Protein AF-A0AAE0JT04-F1 (afdb_monomer_lite)

Sequence (346 aa):
ILAAAQLAGVASGFQIHGHMAALTRLDPIVNPGLVSGHAHMFVGGTGLDSTLTTAKLRQSKCSTLETQQDKSAYWVAPPYGRNANGTWSALPNTNLAIYYLRSQPNKPITIFPDNFRMVMGGASATLANQNSDWTSFQCNNYIPKGDVTGTWNFTSGFKFLPNMDCTLIKMAIEFPNCWEGTNVDSADHRSHMSYATGPDSTCPTTHPVQVPQIVLEYEFYAEGYHYQDVALSSGSKSGAGVHGDYFFGWTAAGVATMARALNDPQCMNSAGILPGYPASVRCDIMAAIADEAAMDACNADIAAPIVREEVGVQRPVAALPGCNPLYDGPGLPPTKPTTCPVPAAT

Radius of gyration: 19.5 Å; chains: 1; bounding box: 56×42×55 Å

Secondary structure (DSSP, 8-state):
-HHHHH-TT--EEEEEEB---EEEEE-TTTSTTSEEEEEEEEEEBS---SS--HHHHHT-S-BSBSBTTB--EEEE--EEEE-TTS-EEEPPEEEEEEEEEES-TTS---PPPTT-EEEEE-TT--SHHHHTTSEEEEEEEPPPTT-TT---EEEEEESSS-SS--SEEEEEEE---EE-SS-SS-TTSSTTEE--BTTTTBPPTTS-EE-PEEEEEEEEE-TT--GGGEEETTSBSSSTT-EEEEE--B-HHHHHHHHHHHH-TTTT-TTTTSTT--GGGS-HHHHTTB-HHHHHT--------S-----SSSS-BSSSTTTPPPB-SSSS-S---TT---PPP-

Structure (mmCIF, N/CA/C/O backbone):
data_AF-A0AAE0JT04-F1
#
_entry.id   AF-A0AAE0JT04-F1
#
loop_
_atom_site.group_PDB
_atom_site.id
_atom_site.type_symbol
_atom_site.label_atom_id
_atom_site.label_alt_id
_atom_site.label_comp_id
_atom_site.label_asym_id
_atom_site.label_entity_id
_atom_site.label_seq_id
_atom_site.pdbx_PDB_ins_code
_atom_site.Cartn_x
_atom_site.Cartn_y
_atom_site.Cartn_z
_atom_site.occupancy
_atom_site.B_iso_or_equiv
_atom_site.auth_seq_id
_atom_site.auth_comp_id
_atom_site.auth_asym_id
_atom_site.auth_atom_id
_atom_site.pdbx_PDB_model_num
ATOM 1 N N . ILE A 1 1 ? 11.343 12.143 7.482 1.00 44.50 1 ILE A N 1
ATOM 2 C CA . ILE A 1 1 ? 10.277 11.175 7.839 1.00 44.50 1 ILE A CA 1
ATOM 3 C C . ILE A 1 1 ? 8.976 11.799 7.370 1.00 44.50 1 ILE A C 1
ATOM 5 O O . ILE A 1 1 ? 8.629 12.839 7.919 1.00 44.50 1 ILE A O 1
ATOM 9 N N . LEU A 1 2 ? 8.356 11.275 6.304 1.00 47.47 2 LEU A N 1
ATOM 10 C CA . LEU A 1 2 ? 7.078 11.806 5.802 1.00 47.47 2 LEU A CA 1
ATOM 11 C C . LEU A 1 2 ? 6.018 11.727 6.904 1.00 47.47 2 LEU A C 1
ATOM 13 O O . LEU A 1 2 ? 5.419 12.750 7.229 1.00 47.47 2 LEU A O 1
ATOM 17 N N . ALA A 1 3 ? 5.928 10.576 7.579 1.00 43.44 3 ALA A N 1
ATOM 18 C CA . ALA A 1 3 ? 5.026 10.386 8.707 1.00 43.44 3 ALA A CA 1
ATOM 19 C C . ALA A 1 3 ? 5.213 11.420 9.840 1.00 43.44 3 ALA A C 1
ATOM 21 O O . ALA A 1 3 ? 4.235 11.924 10.375 1.00 43.44 3 ALA A O 1
ATOM 22 N N . ALA A 1 4 ? 6.435 11.852 10.183 1.00 40.66 4 ALA A N 1
ATOM 23 C CA . ALA A 1 4 ? 6.649 12.789 11.299 1.00 40.66 4 ALA A CA 1
ATOM 24 C C . ALA A 1 4 ? 5.974 14.158 11.115 1.00 40.66 4 ALA A C 1
ATOM 26 O O . ALA A 1 4 ? 5.634 14.800 12.106 1.00 40.66 4 ALA A O 1
ATOM 27 N N . ALA A 1 5 ? 5.768 14.600 9.870 1.00 40.44 5 ALA A N 1
ATOM 28 C CA . ALA A 1 5 ? 5.034 15.830 9.575 1.00 40.44 5 ALA A CA 1
ATOM 29 C C . ALA A 1 5 ? 3.505 15.614 9.524 1.00 40.44 5 ALA A C 1
ATOM 31 O O . ALA A 1 5 ? 2.757 16.552 9.783 1.00 40.44 5 ALA A O 1
ATOM 32 N N . GLN A 1 6 ? 3.050 14.390 9.231 1.00 47.38 6 GLN A N 1
ATOM 33 C CA . GLN A 1 6 ? 1.635 13.998 9.116 1.00 47.38 6 GLN A CA 1
ATOM 34 C C . GLN A 1 6 ? 1.018 13.515 10.441 1.00 47.38 6 GLN A C 1
ATOM 36 O O . GLN A 1 6 ? -0.198 13.449 10.571 1.00 47.38 6 GLN A O 1
ATOM 41 N N . LEU A 1 7 ? 1.834 13.224 11.461 1.00 51.41 7 LEU A N 1
ATOM 42 C CA . LEU A 1 7 ? 1.373 12.756 12.778 1.00 51.41 7 LEU A CA 1
ATOM 43 C C . LEU A 1 7 ? 0.852 13.885 13.692 1.00 51.41 7 LEU A C 1
ATOM 45 O O . LEU A 1 7 ? 0.455 13.632 14.832 1.00 51.41 7 LEU A O 1
ATOM 49 N N . ALA A 1 8 ? 0.801 15.126 13.196 1.00 45.25 8 ALA A N 1
ATOM 50 C CA . ALA A 1 8 ? 0.100 16.228 13.846 1.00 45.25 8 ALA A CA 1
ATOM 51 C C . ALA A 1 8 ? -1.418 15.960 13.824 1.00 45.25 8 ALA A C 1
ATOM 53 O O . ALA A 1 8 ? -2.104 16.296 12.867 1.00 45.25 8 ALA A O 1
ATOM 54 N N . GLY A 1 9 ? -1.931 15.323 14.879 1.00 57.19 9 GLY A N 1
ATOM 55 C CA . GLY A 1 9 ? -3.341 14.924 14.993 1.00 57.19 9 GLY A CA 1
ATOM 56 C C . GLY A 1 9 ? -3.557 13.436 15.270 1.00 57.19 9 GLY A C 1
ATOM 57 O O . GLY A 1 9 ? -4.698 13.017 15.444 1.00 57.19 9 GLY A O 1
ATOM 58 N N . VAL A 1 10 ? -2.490 12.634 15.354 1.00 67.25 10 VAL A N 1
ATOM 59 C CA . VAL A 1 10 ? -2.593 11.248 15.824 1.00 67.25 10 VAL A CA 1
ATOM 60 C C . VAL A 1 10 ? -2.662 11.211 17.343 1.00 67.25 10 VAL A C 1
ATOM 62 O O . VAL A 1 10 ? -1.818 11.766 18.042 1.00 67.25 10 VAL A O 1
ATOM 65 N N . ALA A 1 11 ? -3.686 10.531 17.846 1.00 75.44 11 ALA A N 1
ATOM 66 C CA . ALA A 1 11 ? -3.912 10.317 19.265 1.00 75.44 11 ALA A CA 1
ATOM 67 C C . ALA A 1 11 ? -3.120 9.127 19.816 1.00 75.44 11 ALA A C 1
ATOM 69 O O . ALA A 1 11 ? -2.639 9.164 20.946 1.00 75.44 11 ALA A O 1
ATOM 70 N N . SER A 1 12 ? -3.039 8.067 19.020 1.00 86.38 12 SER A N 1
ATOM 71 C CA . SER A 1 12 ? -2.343 6.818 19.313 1.00 86.38 12 SER A CA 1
ATOM 72 C C . SER A 1 12 ? -2.196 6.019 18.022 1.00 86.38 12 SER A C 1
ATOM 74 O O . SER A 1 12 ? -2.900 6.255 17.035 1.00 86.38 12 SER A O 1
ATOM 76 N N . GLY A 1 13 ? -1.297 5.048 18.015 1.00 88.56 13 GLY A N 1
ATOM 77 C CA . GLY A 1 13 ? -1.092 4.197 16.856 1.00 88.56 13 GLY A CA 1
ATOM 78 C C . GLY A 1 13 ? 0.072 3.247 17.029 1.00 88.56 13 GLY A C 1
ATOM 79 O O . GLY A 1 13 ? 0.732 3.208 18.064 1.00 88.56 13 GLY A O 1
ATOM 80 N N . PHE A 1 14 ? 0.340 2.471 15.996 1.00 88.69 14 PHE A N 1
ATOM 81 C CA . PHE A 1 14 ? 1.536 1.651 15.931 1.00 88.69 14 PHE A CA 1
ATOM 82 C C . PHE A 1 14 ? 2.011 1.512 14.491 1.00 88.69 14 PHE A C 1
ATOM 84 O O . PHE A 1 14 ? 1.278 1.785 13.539 1.00 88.69 14 PHE A O 1
ATOM 91 N N . GLN A 1 15 ? 3.252 1.064 14.362 1.00 87.94 15 GLN A N 1
ATOM 92 C CA . GLN A 1 15 ? 3.912 0.780 13.102 1.00 87.94 15 GLN A CA 1
ATOM 93 C C . GLN A 1 15 ? 4.295 -0.698 13.070 1.00 87.94 15 GLN A C 1
ATOM 95 O O . GLN A 1 15 ? 4.656 -1.262 14.103 1.00 87.94 15 GLN A O 1
ATOM 100 N N . ILE A 1 16 ? 4.204 -1.299 11.891 1.00 90.88 16 ILE A N 1
ATOM 101 C CA . ILE A 1 16 ? 4.631 -2.664 11.599 1.00 90.88 16 ILE A CA 1
ATOM 102 C C . ILE A 1 16 ? 5.601 -2.601 10.422 1.00 90.88 16 ILE A C 1
ATOM 104 O O . ILE A 1 16 ? 5.287 -1.993 9.397 1.00 90.88 16 ILE A O 1
ATOM 108 N N . HIS A 1 17 ? 6.755 -3.240 10.560 1.00 90.69 17 HIS A N 1
ATOM 109 C CA . HIS A 1 17 ? 7.717 -3.418 9.477 1.00 90.69 17 HIS A CA 1
ATOM 110 C C . HIS A 1 17 ? 7.535 -4.762 8.780 1.00 90.69 17 HIS A C 1
ATOM 112 O O . HIS A 1 17 ? 6.928 -5.699 9.308 1.00 90.69 17 HIS A O 1
ATOM 118 N N . GLY A 1 18 ? 8.068 -4.846 7.568 1.00 91.94 18 GLY A N 1
ATOM 119 C CA . GLY A 1 18 ? 8.022 -6.057 6.773 1.00 91.94 18 GLY A CA 1
ATOM 120 C C . GLY A 1 18 ? 8.928 -5.999 5.562 1.00 91.94 18 GLY A C 1
ATOM 121 O O . GLY A 1 18 ? 9.703 -5.062 5.376 1.00 91.94 18 GLY A O 1
ATOM 122 N N . HIS A 1 19 ? 8.761 -6.985 4.695 1.00 93.44 19 HIS A N 1
ATOM 123 C CA . HIS A 1 19 ? 9.353 -7.000 3.367 1.00 93.44 19 HIS A CA 1
ATOM 124 C C . HIS A 1 19 ? 8.328 -7.447 2.321 1.00 93.44 19 HIS A C 1
ATOM 126 O O . HIS A 1 19 ? 7.237 -7.939 2.632 1.00 93.44 19 HIS A O 1
ATOM 132 N N . MET A 1 20 ? 8.688 -7.270 1.051 1.00 94.31 20 MET A N 1
ATOM 133 C CA . MET A 1 20 ? 7.884 -7.713 -0.083 1.00 94.31 20 MET A CA 1
ATOM 134 C C . MET A 1 20 ? 7.576 -9.214 0.018 1.00 94.31 20 MET A C 1
ATOM 136 O O . MET A 1 20 ? 8.481 -10.036 0.171 1.00 94.31 20 MET A O 1
ATOM 140 N N . ALA A 1 21 ? 6.298 -9.557 -0.127 1.00 93.19 21 ALA A N 1
ATOM 141 C CA . ALA A 1 21 ? 5.838 -10.924 -0.324 1.00 93.19 21 ALA A CA 1
ATOM 142 C C . ALA A 1 21 ? 5.972 -11.325 -1.796 1.00 93.19 21 ALA A C 1
ATOM 144 O O . ALA A 1 21 ? 6.580 -12.344 -2.115 1.00 93.19 21 ALA A O 1
ATOM 145 N N . ALA A 1 22 ? 5.429 -10.515 -2.705 1.00 92.69 22 ALA A N 1
ATOM 146 C CA . ALA A 1 22 ? 5.435 -10.808 -4.133 1.00 92.69 22 ALA A CA 1
ATOM 147 C C . ALA A 1 22 ? 5.434 -9.529 -4.973 1.00 92.69 22 ALA A C 1
ATOM 149 O O . ALA A 1 22 ? 4.837 -8.533 -4.583 1.00 92.69 22 ALA A O 1
ATOM 150 N N . LEU A 1 23 ? 6.023 -9.590 -6.168 1.00 93.94 23 LEU A N 1
ATOM 151 C CA . LEU A 1 23 ? 5.786 -8.623 -7.237 1.00 93.94 23 LEU A CA 1
ATOM 152 C C . LEU A 1 23 ? 5.127 -9.361 -8.397 1.00 93.94 23 LEU A C 1
ATOM 154 O O . LEU A 1 23 ? 5.713 -10.301 -8.932 1.00 93.94 23 LEU A O 1
ATOM 158 N N . THR A 1 24 ? 3.904 -8.992 -8.764 1.00 92.75 24 THR A N 1
ATOM 159 C CA . THR A 1 24 ? 3.152 -9.727 -9.791 1.00 92.75 24 THR A CA 1
ATOM 160 C C . THR A 1 24 ? 1.982 -8.913 -10.347 1.00 92.75 24 THR A C 1
ATOM 162 O O . THR A 1 24 ? 1.570 -7.923 -9.748 1.00 92.75 24 THR A O 1
ATOM 165 N N . ARG A 1 25 ? 1.417 -9.317 -11.492 1.00 92.69 25 ARG A N 1
ATOM 166 C CA . ARG A 1 25 ? 0.192 -8.724 -12.063 1.00 92.69 25 ARG A CA 1
ATOM 167 C C . ARG A 1 25 ? -1.067 -9.319 -11.438 1.00 92.69 25 ARG A C 1
ATOM 169 O O . ARG A 1 25 ? -1.926 -9.873 -12.127 1.00 92.69 25 ARG A O 1
ATOM 176 N N . LEU A 1 26 ? -1.151 -9.196 -10.122 1.00 92.19 26 LEU A N 1
ATOM 177 C CA . LEU A 1 26 ? -2.285 -9.605 -9.310 1.00 92.19 26 LEU A CA 1
ATOM 178 C C . LEU A 1 26 ? -2.998 -8.354 -8.797 1.00 92.19 26 LEU A C 1
ATOM 180 O O . LEU A 1 26 ? -2.340 -7.467 -8.278 1.00 92.19 26 LEU A O 1
ATOM 184 N N . ASP A 1 27 ? -4.322 -8.305 -8.917 1.00 94.44 27 ASP A N 1
ATOM 185 C CA . ASP A 1 27 ? -5.145 -7.252 -8.313 1.00 94.44 27 ASP A CA 1
ATOM 186 C C . ASP A 1 27 ? -6.513 -7.838 -7.923 1.00 94.44 27 ASP A C 1
ATOM 188 O O . ASP A 1 27 ? -7.440 -7.864 -8.737 1.00 94.44 27 ASP A O 1
ATOM 192 N N . PRO A 1 28 ? -6.650 -8.374 -6.700 1.00 94.69 28 PRO A N 1
ATOM 193 C CA . PRO A 1 28 ? -7.857 -9.085 -6.287 1.00 94.69 28 PRO A CA 1
ATOM 194 C C . PRO A 1 28 ? -9.041 -8.166 -5.965 1.00 94.69 28 PRO A C 1
ATOM 196 O O . PRO A 1 28 ? -10.120 -8.683 -5.670 1.00 94.69 28 PRO A O 1
ATOM 199 N N . ILE A 1 29 ? -8.851 -6.839 -5.979 1.00 96.56 29 ILE A N 1
ATOM 200 C CA . ILE A 1 29 ? -9.922 -5.858 -5.769 1.00 96.56 29 ILE A CA 1
ATOM 201 C C . ILE A 1 29 ? -10.451 -5.377 -7.119 1.00 96.56 29 ILE A C 1
ATOM 203 O O . ILE A 1 29 ? -11.638 -5.535 -7.393 1.00 96.56 29 ILE A O 1
ATOM 207 N N . VAL A 1 30 ? -9.584 -4.842 -7.984 1.00 94.56 30 VAL A N 1
ATOM 208 C CA . VAL A 1 30 ? -9.993 -4.210 -9.250 1.00 94.56 30 VAL A CA 1
ATOM 209 C C . VAL A 1 30 ? -10.129 -5.231 -10.383 1.00 94.56 30 VAL A C 1
ATOM 211 O O . VAL A 1 30 ? -10.966 -5.074 -11.276 1.00 94.56 30 VAL A O 1
ATOM 214 N N . ASN A 1 31 ? -9.324 -6.297 -10.378 1.00 92.56 31 ASN A N 1
ATOM 215 C CA . ASN A 1 31 ? -9.343 -7.344 -11.404 1.00 92.56 31 ASN A CA 1
ATOM 216 C C . ASN A 1 31 ? -9.493 -8.755 -10.798 1.00 92.56 31 ASN A C 1
ATOM 218 O O . ASN A 1 31 ? -8.682 -9.639 -11.092 1.00 92.56 31 ASN A O 1
ATOM 222 N N . PRO A 1 32 ? -10.540 -9.014 -9.988 1.00 93.44 32 PRO A N 1
ATOM 223 C CA . PRO A 1 32 ? -10.711 -10.298 -9.321 1.00 93.44 32 PRO A CA 1
ATOM 224 C C . PRO A 1 32 ? -10.826 -11.443 -10.336 1.00 93.44 32 PRO A C 1
ATOM 226 O O . PRO A 1 32 ? -11.650 -11.412 -11.249 1.00 93.44 32 PRO A O 1
ATOM 229 N N . GLY A 1 33 ? -9.992 -12.469 -10.167 1.00 91.38 33 GLY A N 1
ATOM 230 C CA . GLY A 1 33 ? -9.924 -13.638 -11.050 1.00 91.38 33 GLY A CA 1
ATOM 231 C C . GLY A 1 33 ? -9.236 -13.388 -12.397 1.00 91.38 33 GLY A C 1
ATOM 232 O O . GLY A 1 33 ? -9.187 -14.296 -13.224 1.00 91.38 33 GLY A O 1
ATOM 233 N N . LEU A 1 34 ? -8.712 -12.182 -12.635 1.00 89.88 34 LEU A N 1
ATOM 234 C CA . LEU A 1 34 ? -8.083 -11.776 -13.888 1.00 89.88 34 LEU A CA 1
ATOM 235 C C . LEU A 1 34 ? -6.639 -11.318 -13.657 1.00 89.88 34 LEU A C 1
ATOM 237 O O . LEU A 1 34 ? -6.193 -11.078 -12.537 1.00 89.88 34 LEU A O 1
ATOM 241 N N . VAL A 1 35 ? -5.890 -11.196 -14.751 1.00 89.62 35 VAL A N 1
ATOM 242 C CA . VAL A 1 35 ? -4.535 -10.642 -14.718 1.00 89.62 35 VAL A CA 1
ATOM 243 C C . VAL A 1 35 ? -4.622 -9.119 -14.702 1.00 89.62 35 VAL A C 1
ATOM 245 O O . VAL A 1 35 ? -5.261 -8.531 -15.578 1.00 89.62 35 VAL A O 1
ATOM 248 N N . SER A 1 36 ? -3.942 -8.484 -13.747 1.00 90.81 36 SER A N 1
ATOM 249 C CA . SER A 1 36 ? -3.914 -7.026 -13.621 1.00 90.81 36 SER A CA 1
ATOM 250 C C . SER A 1 36 ? -3.282 -6.350 -14.845 1.00 90.81 36 SER A C 1
ATOM 252 O O . SER A 1 36 ? -2.429 -6.903 -15.559 1.00 90.81 36 SER A O 1
ATOM 254 N N . GLY A 1 37 ? -3.696 -5.106 -15.088 1.00 89.06 37 GLY A N 1
ATOM 255 C CA . GLY A 1 37 ? -3.153 -4.264 -16.148 1.00 89.06 37 GLY A CA 1
ATOM 256 C C . GLY A 1 37 ? -1.677 -3.892 -15.957 1.00 89.06 37 GLY A C 1
ATOM 257 O O . GLY A 1 37 ? -1.014 -3.590 -16.950 1.00 89.06 37 GLY A O 1
ATOM 258 N N . HIS A 1 38 ? -1.157 -3.923 -14.732 1.00 92.56 38 HIS A N 1
ATOM 259 C CA . HIS A 1 38 ? 0.234 -3.619 -14.386 1.00 92.56 38 HIS A CA 1
ATOM 260 C C . HIS A 1 38 ? 0.676 -4.453 -13.176 1.00 92.56 38 HIS A C 1
ATOM 262 O O . HIS A 1 38 ? -0.118 -5.212 -12.625 1.00 92.56 38 HIS A O 1
ATOM 268 N N . ALA A 1 39 ? 1.960 -4.387 -12.818 1.00 94.44 39 ALA A N 1
ATOM 269 C CA . ALA A 1 39 ? 2.490 -5.140 -11.684 1.00 94.44 39 ALA A CA 1
ATOM 270 C C . ALA A 1 39 ? 2.295 -4.391 -10.364 1.00 94.44 39 ALA A C 1
ATOM 272 O O . ALA A 1 39 ? 2.526 -3.183 -10.284 1.00 94.44 39 ALA A O 1
ATOM 273 N N . HIS A 1 40 ? 1.972 -5.147 -9.326 1.00 96.25 40 HIS A N 1
ATOM 274 C CA . HIS A 1 40 ? 1.774 -4.684 -7.965 1.00 96.25 40 HIS A CA 1
ATOM 275 C C . HIS A 1 40 ? 2.751 -5.386 -7.027 1.00 96.25 40 HIS A C 1
ATOM 277 O O . HIS A 1 40 ? 3.038 -6.576 -7.187 1.00 96.25 40 HIS A O 1
ATOM 283 N N . MET A 1 41 ? 3.275 -4.635 -6.061 1.00 96.38 41 MET A N 1
ATOM 284 C CA . MET A 1 41 ? 4.121 -5.156 -4.993 1.00 96.38 41 MET A CA 1
ATOM 285 C C . MET A 1 41 ? 3.262 -5.438 -3.771 1.00 96.38 41 MET A C 1
ATOM 287 O O . MET A 1 41 ? 2.752 -4.504 -3.166 1.00 96.38 41 MET A O 1
ATOM 291 N N . PHE A 1 42 ? 3.118 -6.712 -3.425 1.00 96.50 42 PHE A N 1
ATOM 292 C CA . PHE A 1 42 ? 2.350 -7.198 -2.287 1.00 96.50 42 PHE A CA 1
ATOM 293 C C . PHE A 1 42 ? 3.213 -7.365 -1.046 1.00 96.50 42 PHE A C 1
ATOM 295 O O . PHE A 1 42 ? 4.359 -7.813 -1.118 1.00 96.50 42 PHE A O 1
ATOM 302 N N . VAL A 1 43 ? 2.599 -7.103 0.100 1.00 96.75 43 VAL A N 1
ATOM 303 C CA . VAL A 1 43 ? 3.129 -7.315 1.446 1.00 96.75 43 VAL A CA 1
ATOM 304 C C . VAL A 1 43 ? 2.023 -7.931 2.300 1.00 96.75 43 VAL A C 1
ATOM 306 O O . VAL A 1 43 ? 0.847 -7.603 2.123 1.00 96.75 43 VAL A O 1
ATOM 309 N N . GLY A 1 44 ? 2.400 -8.787 3.250 1.00 96.75 44 GLY A N 1
ATOM 310 C CA . GLY A 1 44 ? 1.526 -9.220 4.332 1.00 96.75 44 GLY A CA 1
ATOM 311 C C . GLY A 1 44 ? 1.305 -10.719 4.317 1.00 96.75 44 GLY A C 1
ATOM 312 O O . GLY A 1 44 ? 2.254 -11.496 4.191 1.00 96.75 44 GLY A O 1
ATOM 313 N N . GLY A 1 45 ? 0.046 -11.132 4.463 1.00 96.25 45 GLY A N 1
ATOM 314 C CA . GLY A 1 45 ? -0.338 -12.538 4.403 1.00 96.25 45 GLY A CA 1
ATOM 315 C C . GLY A 1 45 ? 0.064 -13.181 3.075 1.00 96.25 45 GLY A C 1
ATOM 316 O O . GLY A 1 45 ? -0.220 -12.655 2.001 1.00 96.25 45 GLY A O 1
ATOM 317 N N . THR A 1 46 ? 0.720 -14.339 3.140 1.00 92.94 46 THR A N 1
ATOM 318 C CA . THR A 1 46 ? 1.282 -15.001 1.955 1.00 92.94 46 THR A CA 1
ATOM 319 C C . THR A 1 46 ? 0.299 -15.830 1.138 1.00 92.94 46 THR A C 1
ATOM 321 O O . THR A 1 46 ? 0.659 -16.254 0.044 1.00 92.94 46 THR A O 1
ATOM 324 N N . GLY A 1 47 ? -0.929 -16.035 1.619 1.00 90.69 47 GLY A N 1
ATOM 325 C CA . GLY A 1 47 ? -2.022 -16.714 0.915 1.00 90.69 47 GLY A CA 1
ATOM 326 C C . GLY A 1 47 ? -2.673 -15.836 -0.156 1.00 90.69 47 GLY A C 1
ATOM 327 O O . GLY A 1 47 ? -3.888 -15.630 -0.136 1.00 90.69 47 GLY A O 1
ATOM 328 N N . LEU A 1 48 ? -1.856 -15.281 -1.055 1.00 90.38 48 LEU A N 1
ATOM 329 C CA . LEU A 1 48 ? -2.295 -14.410 -2.141 1.00 90.38 48 LEU A CA 1
ATOM 330 C C . LEU A 1 48 ? -2.966 -15.226 -3.254 1.00 90.38 48 LEU A C 1
ATOM 332 O O . LEU A 1 48 ? -2.453 -16.252 -3.705 1.00 90.38 48 LEU A O 1
ATOM 336 N N . ASP A 1 49 ? -4.105 -14.735 -3.732 1.00 90.88 49 ASP A N 1
ATOM 337 C CA . ASP A 1 49 ? -4.920 -15.358 -4.775 1.00 90.88 49 ASP A CA 1
ATOM 338 C C . ASP A 1 49 ? -5.544 -14.258 -5.651 1.00 90.88 49 ASP A C 1
ATOM 340 O O . ASP A 1 49 ? -5.798 -13.154 -5.176 1.00 90.88 49 ASP A O 1
ATOM 344 N N . SER A 1 50 ? -5.824 -14.573 -6.918 1.00 91.31 50 SER A N 1
ATOM 345 C CA . SER A 1 50 ? -6.628 -13.777 -7.862 1.00 91.31 50 SER A CA 1
ATOM 346 C C . SER A 1 50 ? -7.988 -13.357 -7.303 1.00 91.31 50 SER A C 1
ATOM 348 O O . SER A 1 50 ? -8.550 -12.359 -7.742 1.00 91.31 50 SER A O 1
ATOM 350 N N . THR A 1 51 ? -8.512 -14.094 -6.322 1.00 93.12 51 THR A N 1
ATOM 351 C CA . THR A 1 51 ? -9.705 -13.725 -5.555 1.00 93.12 51 THR A CA 1
ATOM 352 C C . THR A 1 51 ? -9.428 -13.855 -4.062 1.00 93.12 51 THR A C 1
ATOM 354 O O . THR A 1 51 ? -9.117 -14.945 -3.570 1.00 93.12 51 THR A O 1
ATOM 357 N N . LEU A 1 52 ? -9.584 -12.759 -3.320 1.00 92.62 52 LEU A N 1
ATOM 358 C CA . LEU A 1 52 ? -9.327 -12.729 -1.882 1.00 92.62 52 LEU A CA 1
ATOM 359 C C . LEU A 1 52 ? -10.613 -12.704 -1.058 1.00 92.62 52 LEU A C 1
ATOM 361 O O . LEU A 1 52 ? -11.630 -12.126 -1.429 1.00 92.62 52 LEU A O 1
ATOM 365 N N . THR A 1 53 ? -10.529 -13.348 0.101 1.00 96.19 53 THR A N 1
ATOM 366 C CA . THR A 1 53 ? -11.452 -13.178 1.224 1.00 96.19 53 THR A CA 1
ATOM 367 C C . THR A 1 53 ? -10.615 -13.115 2.492 1.00 96.19 53 THR A C 1
ATOM 369 O O . THR A 1 53 ? -9.513 -13.671 2.536 1.00 96.19 53 THR A O 1
ATOM 372 N N . THR A 1 54 ? -11.144 -12.518 3.555 1.00 97.31 54 THR A N 1
ATOM 373 C CA . THR A 1 54 ? -10.453 -12.505 4.853 1.00 97.31 54 THR A CA 1
ATOM 374 C C . THR A 1 54 ? -10.191 -13.924 5.361 1.00 97.31 54 THR A C 1
ATOM 376 O O . THR A 1 54 ? -9.145 -14.186 5.948 1.00 97.31 54 THR A O 1
ATOM 379 N N . ALA A 1 55 ? -11.095 -14.871 5.086 1.00 95.88 55 ALA A N 1
ATOM 380 C CA . ALA A 1 55 ? -10.909 -16.275 5.445 1.00 95.88 55 ALA A CA 1
ATOM 381 C C . ALA A 1 55 ? -9.696 -16.903 4.737 1.00 95.88 55 ALA A C 1
ATOM 383 O O . ALA A 1 55 ? -8.896 -17.560 5.399 1.00 95.88 55 ALA A O 1
ATOM 384 N N . LYS A 1 56 ? -9.527 -16.667 3.425 1.00 93.50 56 LYS A N 1
ATOM 385 C CA . LYS A 1 56 ? -8.346 -17.123 2.668 1.00 93.50 56 LYS A CA 1
ATOM 386 C C . LYS A 1 56 ? -7.062 -16.476 3.192 1.00 93.50 56 LYS A C 1
ATOM 388 O O . LYS A 1 56 ? -6.098 -17.178 3.468 1.00 93.50 56 LYS A O 1
ATOM 393 N N . LEU A 1 57 ? -7.069 -15.159 3.407 1.00 94.88 57 LEU A N 1
ATOM 394 C CA . LEU A 1 57 ? -5.908 -14.446 3.947 1.00 94.88 57 LEU A CA 1
ATOM 395 C C . LEU A 1 57 ? -5.494 -14.986 5.320 1.00 94.88 57 LEU A C 1
ATOM 397 O O . LEU A 1 57 ? -4.318 -15.254 5.550 1.00 94.88 57 LEU A O 1
ATOM 401 N N . ARG A 1 58 ? -6.448 -15.260 6.214 1.00 95.75 58 ARG A N 1
ATOM 402 C CA . ARG A 1 58 ? -6.171 -15.864 7.529 1.00 95.75 58 ARG A CA 1
ATOM 403 C C . ARG A 1 58 ? -5.617 -17.295 7.459 1.00 95.75 58 ARG A C 1
ATOM 405 O O . ARG A 1 58 ? -5.070 -17.755 8.455 1.00 95.75 58 ARG A O 1
ATOM 412 N N . GLN A 1 59 ? -5.725 -17.982 6.319 1.00 93.81 59 GLN A N 1
ATOM 413 C CA . GLN A 1 59 ? -5.090 -19.287 6.076 1.00 93.81 59 GLN A CA 1
ATOM 414 C C . GLN A 1 59 ? -3.634 -19.169 5.596 1.00 93.81 59 GLN A C 1
ATOM 416 O O . GLN A 1 59 ? -2.975 -20.192 5.409 1.00 93.81 59 GLN A O 1
ATOM 421 N N . SER A 1 60 ? -3.111 -17.951 5.412 1.00 94.62 60 SER A N 1
ATOM 422 C CA . SER A 1 60 ? -1.703 -17.728 5.068 1.00 94.62 60 SER A CA 1
ATOM 423 C C . SER A 1 60 ? -0.779 -18.439 6.056 1.00 94.62 60 SER A C 1
ATOM 425 O O . SER A 1 60 ? -0.880 -18.229 7.269 1.00 94.62 60 SER A O 1
ATOM 427 N N . LYS A 1 61 ? 0.170 -19.223 5.532 1.00 93.81 61 LYS A N 1
ATOM 428 C CA . LYS A 1 61 ? 1.161 -19.961 6.336 1.00 93.81 61 LYS A CA 1
ATOM 429 C C . LYS A 1 61 ? 1.979 -19.035 7.236 1.00 93.81 61 LYS A C 1
ATOM 431 O O . LYS A 1 61 ? 2.276 -19.380 8.374 1.00 93.81 61 LYS A O 1
ATOM 436 N N . CYS A 1 62 ? 2.318 -17.854 6.730 1.00 95.69 62 CYS A N 1
ATOM 437 C CA . CYS A 1 62 ? 3.071 -16.826 7.437 1.00 95.69 62 CYS A CA 1
ATOM 438 C C . CYS A 1 62 ? 2.658 -15.432 6.930 1.00 95.69 62 CYS A C 1
ATOM 440 O O . CYS A 1 62 ? 1.761 -15.306 6.095 1.00 95.69 62 CYS A O 1
ATOM 442 N N . SER A 1 63 ? 3.206 -14.382 7.535 1.00 96.62 63 SER A N 1
ATOM 443 C CA . SER A 1 63 ? 3.101 -13.002 7.055 1.00 96.62 63 SER A CA 1
ATOM 444 C C . SER A 1 63 ? 4.506 -12.458 6.834 1.00 96.62 63 SER A C 1
ATOM 446 O O . SER A 1 63 ? 5.380 -12.722 7.658 1.00 96.62 63 SER A O 1
ATOM 448 N N . THR A 1 64 ? 4.726 -11.678 5.776 1.00 96.81 64 THR A N 1
ATOM 449 C CA . THR A 1 64 ? 6.003 -10.967 5.559 1.00 96.81 64 THR A CA 1
ATOM 450 C C . THR A 1 64 ? 6.129 -9.699 6.407 1.00 96.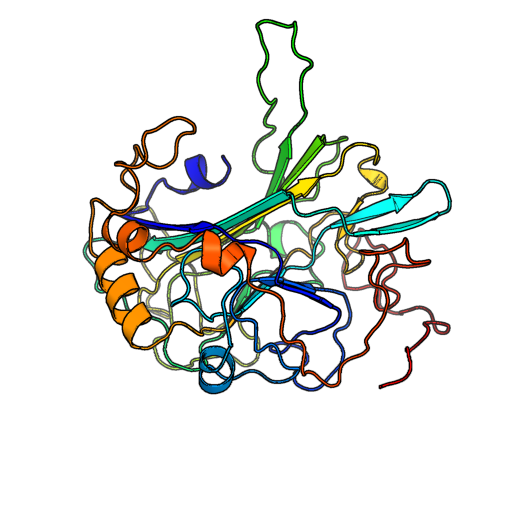81 64 THR A C 1
ATOM 452 O O . THR A 1 64 ? 6.903 -8.799 6.088 1.00 96.81 64 THR A O 1
ATOM 455 N N . LEU A 1 65 ? 5.343 -9.618 7.481 1.00 96.38 65 LEU A N 1
ATOM 456 C CA . LEU A 1 65 ? 5.343 -8.568 8.488 1.00 96.38 65 LEU A CA 1
ATOM 457 C C . LEU A 1 65 ? 5.867 -9.126 9.806 1.00 96.38 65 LEU A C 1
ATOM 459 O O . LEU A 1 65 ? 5.551 -10.262 10.161 1.00 96.38 65 LEU A O 1
ATOM 463 N N . GLU A 1 66 ? 6.552 -8.303 10.595 1.00 93.94 66 GLU A N 1
ATOM 464 C CA . GLU A 1 66 ? 6.997 -8.681 11.944 1.00 93.94 66 GLU A CA 1
ATOM 465 C C . GLU A 1 66 ? 5.814 -9.047 12.859 1.00 93.94 66 GLU A C 1
ATOM 467 O O . GLU A 1 66 ? 5.942 -9.857 13.768 1.00 93.94 66 GLU A O 1
ATOM 472 N N . THR A 1 67 ? 4.613 -8.532 12.587 1.00 95.38 67 THR A N 1
ATOM 473 C CA . THR A 1 67 ? 3.389 -8.941 13.287 1.00 95.38 67 THR A CA 1
ATOM 474 C C . THR A 1 67 ? 2.701 -10.098 12.557 1.00 95.38 67 THR A C 1
ATOM 476 O O . THR A 1 67 ? 1.832 -9.899 11.710 1.00 95.38 67 THR A O 1
ATOM 479 N N . GLN A 1 68 ? 3.010 -11.340 12.939 1.00 97.00 68 GLN A N 1
ATOM 480 C CA . GLN A 1 68 ? 2.470 -12.543 12.277 1.00 97.00 68 GLN A CA 1
ATOM 481 C C . GLN A 1 68 ? 0.942 -12.697 12.357 1.00 97.00 68 GLN A C 1
ATOM 483 O O . GLN A 1 68 ? 0.355 -13.460 11.583 1.00 97.00 68 GLN A O 1
ATOM 488 N N . GLN A 1 69 ? 0.294 -11.996 13.289 1.00 97.38 69 GLN A N 1
ATOM 489 C CA . GLN A 1 69 ? -1.162 -11.976 13.452 1.00 97.38 69 GLN A CA 1
ATOM 490 C C . GLN A 1 69 ? -1.872 -11.114 12.396 1.00 97.38 69 GLN A C 1
ATOM 492 O O . GLN A 1 69 ? -3.086 -11.272 12.219 1.00 97.38 69 GLN A O 1
ATOM 497 N N . ASP A 1 70 ? -1.139 -10.243 11.699 1.00 98.00 70 ASP A N 1
ATOM 498 C CA . ASP A 1 70 ? -1.627 -9.495 10.550 1.00 98.00 70 ASP A CA 1
ATOM 499 C C . ASP A 1 70 ? -1.406 -10.315 9.273 1.00 98.00 70 ASP A C 1
ATOM 501 O O . ASP A 1 70 ? -0.287 -10.434 8.773 1.00 98.00 70 ASP A O 1
ATOM 505 N N . LYS A 1 71 ? -2.482 -10.921 8.758 1.00 97.62 71 LYS A N 1
ATOM 506 C CA . LYS A 1 71 ? -2.484 -11.595 7.451 1.00 97.62 71 LYS A CA 1
ATOM 507 C C . LYS A 1 71 ? -3.147 -10.751 6.364 1.00 97.62 71 LYS A C 1
ATOM 509 O O . LYS A 1 71 ? -3.525 -11.294 5.331 1.00 97.62 71 LYS A O 1
ATOM 514 N N . SER A 1 72 ? -3.350 -9.456 6.598 1.00 98.31 72 SER A N 1
ATOM 515 C CA . SER A 1 72 ? -3.891 -8.548 5.584 1.00 98.31 72 SER A CA 1
ATOM 516 C C . SER A 1 72 ? -2.980 -8.514 4.360 1.00 98.31 72 SER A C 1
ATOM 518 O O . SER A 1 72 ? -1.794 -8.833 4.456 1.00 98.31 72 SER A O 1
ATOM 520 N N . ALA A 1 73 ? -3.541 -8.147 3.214 1.00 97.69 73 ALA A N 1
ATOM 521 C CA . ALA A 1 73 ? -2.772 -7.894 2.006 1.00 97.69 73 ALA A CA 1
ATOM 522 C C . ALA A 1 73 ? -2.746 -6.390 1.739 1.00 97.69 73 ALA A C 1
ATOM 524 O O . ALA A 1 73 ? -3.788 -5.730 1.766 1.00 97.69 73 ALA A O 1
ATOM 525 N N . TYR A 1 74 ? -1.551 -5.882 1.466 1.00 98.31 74 TYR A N 1
ATOM 526 C CA . TYR A 1 74 ? -1.298 -4.499 1.083 1.00 98.31 74 TYR A CA 1
ATOM 527 C C . TYR A 1 74 ? -0.530 -4.519 -0.218 1.00 98.31 74 TYR A C 1
ATOM 529 O O . TYR A 1 74 ? 0.424 -5.293 -0.340 1.00 98.31 74 TYR A O 1
ATOM 537 N N . TRP A 1 75 ? -0.913 -3.690 -1.179 1.00 97.44 75 TRP A N 1
ATOM 538 C CA . TRP A 1 75 ? -0.123 -3.569 -2.392 1.00 97.44 75 TRP A CA 1
ATOM 539 C C . TRP A 1 75 ? -0.139 -2.172 -2.979 1.00 97.44 75 TRP A C 1
ATOM 541 O O . TRP A 1 75 ? -1.035 -1.376 -2.719 1.00 97.44 75 TRP A O 1
ATOM 551 N N . VAL A 1 76 ? 0.914 -1.874 -3.735 1.00 97.25 76 VAL A N 1
ATOM 552 C CA . VAL A 1 76 ? 1.108 -0.609 -4.453 1.00 97.25 76 VAL A CA 1
ATOM 553 C C . VAL A 1 76 ? 1.661 -0.888 -5.844 1.00 97.25 76 VAL A C 1
ATOM 555 O O . VAL A 1 76 ? 2.250 -1.945 -6.079 1.00 97.25 76 VAL A O 1
ATOM 558 N N . ALA A 1 77 ? 1.524 0.066 -6.762 1.00 94.56 77 ALA A N 1
ATOM 559 C CA . ALA A 1 77 ? 2.275 0.070 -8.017 1.00 94.56 77 ALA A CA 1
ATOM 560 C C . ALA A 1 77 ? 3.698 0.609 -7.766 1.00 94.56 77 ALA A C 1
ATOM 562 O O . ALA A 1 77 ? 3.852 1.818 -7.572 1.00 94.56 77 ALA A O 1
ATOM 563 N N . PRO A 1 78 ? 4.750 -0.235 -7.746 1.00 96.69 78 PRO A N 1
ATOM 564 C CA . PRO A 1 78 ? 6.087 0.231 -7.399 1.00 96.69 78 PRO A CA 1
ATOM 565 C C . PRO A 1 78 ? 6.758 0.952 -8.580 1.00 96.69 78 PRO A C 1
ATOM 567 O O . PRO A 1 78 ? 6.366 0.755 -9.738 1.00 96.69 78 PRO A O 1
ATOM 570 N N . PRO A 1 79 ? 7.790 1.768 -8.313 1.00 97.12 79 PRO A N 1
ATOM 571 C CA . PRO A 1 79 ? 8.605 2.378 -9.349 1.00 97.12 79 PRO A CA 1
ATOM 572 C C . PRO A 1 79 ? 9.546 1.367 -10.021 1.00 97.12 79 PRO A C 1
ATOM 574 O O . PRO A 1 79 ? 10.026 0.410 -9.413 1.00 97.12 79 PRO A O 1
ATOM 577 N N . TYR A 1 80 ? 9.824 1.615 -11.294 1.00 98.25 80 TYR A N 1
ATOM 578 C CA . TYR A 1 80 ? 10.770 0.900 -12.140 1.00 98.25 80 TYR A CA 1
ATOM 579 C C . TYR A 1 80 ? 11.781 1.895 -12.699 1.00 98.25 80 TYR A C 1
ATOM 581 O O . TYR A 1 80 ? 11.420 3.028 -13.019 1.00 98.25 80 TYR A O 1
ATOM 589 N N . GLY A 1 81 ? 13.024 1.449 -12.854 1.00 98.00 81 GLY A N 1
ATOM 590 C CA . GLY A 1 81 ? 14.086 2.198 -13.515 1.00 98.00 81 GLY A CA 1
ATOM 591 C C . GLY A 1 81 ? 14.361 1.657 -14.916 1.00 98.00 81 GLY A C 1
ATOM 592 O O . GLY A 1 81 ? 14.384 0.440 -15.135 1.00 98.00 81 GLY A O 1
ATOM 593 N N . ARG A 1 82 ? 14.573 2.556 -15.878 1.00 97.56 82 ARG A N 1
ATOM 594 C CA . ARG A 1 82 ? 14.977 2.210 -17.240 1.00 97.56 82 ARG A CA 1
ATOM 595 C C . ARG A 1 82 ? 16.495 2.104 -17.332 1.00 97.56 82 ARG A C 1
ATOM 597 O O . ARG A 1 82 ? 17.223 3.051 -17.062 1.00 97.56 82 ARG A O 1
ATOM 604 N N . ASN A 1 83 ? 16.976 0.943 -17.750 1.00 96.81 83 ASN A N 1
ATOM 605 C CA . ASN A 1 83 ? 18.390 0.685 -17.985 1.00 96.81 83 ASN A CA 1
ATOM 606 C C . ASN A 1 83 ? 18.867 1.377 -19.272 1.00 96.81 83 ASN A C 1
ATOM 608 O O . ASN A 1 83 ? 18.088 1.595 -20.202 1.00 96.81 83 ASN A O 1
ATOM 612 N N . ALA A 1 84 ? 20.178 1.608 -19.394 1.00 95.25 84 ALA A N 1
ATOM 613 C CA . ALA A 1 84 ? 20.785 2.245 -20.571 1.00 95.25 84 ALA A CA 1
ATOM 614 C C . ALA A 1 84 ? 20.499 1.518 -21.904 1.00 95.25 84 ALA A C 1
ATOM 616 O O . ALA A 1 84 ? 20.454 2.139 -22.962 1.00 95.25 84 ALA A O 1
ATOM 617 N N . ASN A 1 85 ? 20.272 0.201 -21.866 1.00 94.44 85 ASN A N 1
ATOM 618 C CA . ASN A 1 85 ? 19.889 -0.598 -23.036 1.00 94.44 85 ASN A CA 1
ATOM 619 C C . ASN A 1 85 ? 18.377 -0.540 -23.359 1.00 94.44 85 ASN A C 1
ATOM 621 O O . ASN A 1 85 ? 17.907 -1.268 -24.230 1.00 94.44 85 ASN A O 1
ATOM 625 N N . GLY A 1 86 ? 17.609 0.284 -22.642 1.00 93.88 86 GLY A N 1
ATOM 626 C CA . GLY A 1 86 ? 16.175 0.494 -22.828 1.00 93.88 86 GLY A CA 1
ATOM 627 C C . GLY A 1 86 ? 15.258 -0.501 -22.110 1.00 93.88 86 GLY A C 1
ATOM 628 O O . GLY A 1 86 ? 14.045 -0.291 -22.149 1.00 93.88 86 GLY A O 1
ATOM 629 N N . THR A 1 87 ? 15.804 -1.540 -21.467 1.00 96.25 87 THR A N 1
ATOM 630 C CA . THR A 1 87 ? 15.043 -2.489 -20.628 1.00 96.25 87 THR A CA 1
ATOM 631 C C . THR A 1 87 ? 14.670 -1.869 -19.278 1.00 96.25 87 THR A C 1
ATOM 633 O O . THR A 1 87 ? 15.198 -0.824 -18.915 1.00 96.25 87 THR A O 1
ATOM 636 N N . TRP A 1 88 ? 13.785 -2.509 -18.520 1.00 97.50 88 TRP A N 1
ATOM 637 C CA . TRP A 1 88 ? 13.279 -2.024 -17.237 1.00 97.50 88 TRP A CA 1
ATOM 638 C C . TRP A 1 88 ? 13.563 -3.008 -16.110 1.00 97.50 88 TRP A C 1
ATOM 640 O O . TRP A 1 88 ? 13.426 -4.216 -16.298 1.00 97.50 88 TRP A O 1
ATOM 650 N N . SER A 1 89 ? 13.884 -2.484 -14.934 1.00 97.81 89 SER A N 1
ATOM 651 C CA . SER A 1 89 ? 14.031 -3.251 -13.695 1.00 97.81 89 SER A CA 1
ATOM 652 C C . SER A 1 89 ? 13.114 -2.657 -12.630 1.00 97.81 89 SER A C 1
ATOM 654 O O . SER A 1 89 ? 13.003 -1.432 -12.533 1.00 97.81 89 SER A O 1
ATOM 656 N N . ALA A 1 90 ? 12.462 -3.498 -11.829 1.00 97.81 90 ALA A N 1
ATOM 657 C CA . ALA A 1 90 ? 11.756 -3.026 -10.644 1.00 97.81 90 ALA A CA 1
ATOM 658 C C . ALA A 1 90 ? 12.784 -2.424 -9.677 1.00 97.81 90 ALA A C 1
ATOM 660 O O . ALA A 1 90 ? 13.844 -3.019 -9.460 1.00 97.81 90 ALA A O 1
ATOM 661 N N . LEU A 1 91 ? 12.506 -1.245 -9.114 1.00 97.56 91 LEU A N 1
ATOM 662 C CA . LEU A 1 91 ? 13.414 -0.680 -8.120 1.00 97.56 91 LEU A CA 1
ATOM 663 C C . LEU A 1 91 ? 13.346 -1.525 -6.837 1.00 97.56 91 LEU A C 1
ATOM 665 O O . LEU A 1 91 ? 12.239 -1.799 -6.361 1.00 97.56 91 LEU A O 1
ATOM 669 N N . PRO A 1 92 ? 14.486 -1.948 -6.258 1.00 95.75 92 PRO A N 1
ATOM 670 C CA . PRO A 1 92 ? 14.482 -2.747 -5.039 1.00 95.75 92 PRO A CA 1
ATOM 671 C C . PRO A 1 92 ? 13.818 -1.995 -3.885 1.00 95.75 92 PRO A C 1
ATOM 673 O O . PRO A 1 92 ? 14.185 -0.856 -3.598 1.00 95.75 92 PRO A O 1
ATOM 676 N N . ASN A 1 93 ? 12.871 -2.636 -3.199 1.00 93.94 93 ASN A N 1
ATOM 677 C CA . ASN A 1 93 ? 12.338 -2.120 -1.944 1.00 93.94 93 ASN A CA 1
ATOM 678 C C . ASN A 1 93 ? 13.331 -2.415 -0.811 1.00 93.94 93 ASN A C 1
ATOM 680 O O . ASN A 1 93 ? 13.695 -3.568 -0.594 1.00 93.94 93 ASN A O 1
ATOM 684 N N . THR A 1 94 ? 13.788 -1.375 -0.116 1.00 88.19 94 THR A N 1
ATOM 685 C CA . THR A 1 94 ? 14.804 -1.487 0.947 1.00 88.19 94 THR A CA 1
ATOM 686 C C . THR A 1 94 ? 14.233 -1.317 2.344 1.00 88.19 94 THR A C 1
ATOM 688 O O . THR A 1 94 ? 14.874 -1.711 3.312 1.00 88.19 94 THR A O 1
ATOM 691 N N . ASN A 1 95 ? 13.063 -0.693 2.460 1.00 86.75 95 ASN A N 1
ATOM 692 C CA . ASN A 1 95 ? 12.373 -0.509 3.726 1.00 86.75 95 ASN A CA 1
ATOM 693 C C . ASN A 1 95 ? 10.865 -0.393 3.495 1.00 86.75 95 ASN A C 1
ATOM 695 O O . ASN A 1 95 ? 10.416 0.102 2.453 1.00 86.75 95 ASN A O 1
ATOM 699 N N . LEU A 1 96 ? 10.100 -0.828 4.486 1.00 88.69 96 LEU A N 1
ATOM 700 C CA . LEU A 1 96 ? 8.652 -0.837 4.470 1.00 88.69 96 LEU A CA 1
ATOM 701 C C . LEU A 1 96 ? 8.107 -0.625 5.878 1.00 88.69 96 LEU A C 1
ATOM 703 O O . LEU A 1 96 ? 8.514 -1.303 6.821 1.00 88.69 96 LEU A O 1
ATOM 707 N N . ALA A 1 97 ? 7.121 0.255 5.980 1.00 89.19 97 ALA A N 1
ATOM 708 C CA . ALA A 1 97 ? 6.366 0.499 7.189 1.00 89.19 97 ALA A CA 1
ATOM 709 C C . ALA A 1 97 ? 4.866 0.602 6.901 1.00 89.19 97 ALA A C 1
ATOM 711 O O . ALA A 1 97 ? 4.437 1.267 5.959 1.00 89.19 97 ALA A O 1
ATOM 712 N N . ILE A 1 98 ? 4.069 -0.031 7.755 1.00 93.44 98 ILE A N 1
ATOM 713 C CA . ILE A 1 98 ? 2.612 0.068 7.762 1.00 93.44 98 ILE A CA 1
ATOM 714 C C . ILE A 1 98 ? 2.196 0.667 9.094 1.00 93.44 98 ILE A C 1
ATOM 716 O O . ILE A 1 98 ? 2.493 0.113 10.152 1.00 93.44 98 ILE A O 1
ATOM 720 N N . TYR A 1 99 ? 1.489 1.785 9.045 1.00 92.69 99 TYR A N 1
ATOM 721 C CA . TYR A 1 99 ? 0.959 2.444 10.224 1.00 92.69 99 TYR A CA 1
ATOM 722 C C . TYR A 1 99 ? -0.522 2.146 10.379 1.00 92.69 99 TYR A C 1
ATOM 724 O O . TYR A 1 99 ? -1.271 2.188 9.407 1.00 92.69 99 TYR A O 1
ATOM 732 N N . TYR A 1 100 ? -0.934 1.916 11.620 1.00 94.12 100 TYR A N 1
ATOM 733 C CA . TYR A 1 100 ? -2.325 1.912 12.049 1.00 94.12 100 TYR A CA 1
ATOM 734 C C . TYR A 1 100 ? -2.497 3.036 13.059 1.00 94.12 100 TYR A C 1
ATOM 736 O O . TYR A 1 100 ? -1.970 2.967 14.171 1.00 94.12 100 TYR A O 1
ATOM 744 N N . LEU A 1 101 ? -3.215 4.082 12.663 1.00 90.25 101 LEU A N 1
ATOM 745 C CA . LEU A 1 101 ? -3.313 5.322 13.424 1.00 90.25 101 LEU A CA 1
ATOM 746 C C . LEU A 1 101 ? -4.753 5.575 13.860 1.00 90.25 101 LEU A C 1
ATOM 748 O O . LEU A 1 101 ? -5.711 5.288 13.140 1.00 90.25 101 LEU A O 1
ATOM 752 N N . ARG A 1 102 ? -4.907 6.165 15.040 1.00 90.25 102 ARG A N 1
ATOM 753 C CA . ARG A 1 102 ? -6.169 6.704 15.537 1.00 90.25 102 ARG A CA 1
ATOM 754 C C . ARG A 1 102 ? -6.076 8.221 15.582 1.00 90.25 102 ARG A C 1
ATOM 756 O O . ARG A 1 102 ? -5.184 8.764 16.228 1.00 90.25 102 ARG A O 1
ATOM 763 N N . SER A 1 103 ? -7.029 8.901 14.954 1.00 83.94 103 SER A N 1
ATOM 764 C CA . SER A 1 103 ? -7.073 10.366 14.916 1.00 83.94 103 SER A CA 1
ATOM 765 C C . SER A 1 103 ? -7.832 10.972 16.104 1.00 83.94 103 SER A C 1
ATOM 767 O O . SER A 1 103 ? -7.374 11.939 16.701 1.00 83.94 103 SER A O 1
ATOM 769 N N . GLN A 1 104 ? -8.962 10.392 16.522 1.00 86.25 104 GLN A N 1
ATOM 770 C CA . GLN A 1 104 ? -9.793 10.923 17.609 1.00 86.25 104 GLN A CA 1
ATOM 771 C C . GLN A 1 104 ? -9.709 10.045 18.876 1.00 86.25 104 GLN A C 1
ATOM 773 O O . GLN A 1 104 ? -10.319 8.964 18.919 1.00 86.25 104 GLN A O 1
ATOM 778 N N . PRO A 1 105 ? -9.048 10.510 19.960 1.00 82.00 105 PRO A N 1
ATOM 779 C CA . PRO A 1 105 ? -8.913 9.743 21.207 1.00 82.00 105 PRO A CA 1
ATOM 780 C C . PRO A 1 105 ? -10.245 9.580 21.944 1.00 82.00 105 PRO A C 1
ATOM 782 O O . PRO A 1 105 ? -10.474 8.588 22.628 1.00 82.00 105 PRO A O 1
ATOM 785 N N . ASN A 1 106 ? -11.144 10.553 21.787 1.00 84.38 106 ASN A N 1
ATOM 786 C CA . ASN A 1 106 ? -12.395 10.631 22.542 1.00 84.38 106 ASN A CA 1
ATOM 787 C C . ASN A 1 106 ? -13.587 9.974 21.825 1.00 84.38 106 ASN A C 1
ATOM 789 O O . ASN A 1 106 ? -14.702 9.989 22.346 1.00 84.38 106 ASN A O 1
ATOM 793 N N . LYS A 1 107 ? -13.387 9.415 20.625 1.00 88.50 107 LYS A N 1
ATOM 794 C CA . LYS A 1 107 ? -14.412 8.646 19.904 1.00 88.50 107 LYS A CA 1
ATOM 795 C C . LYS A 1 107 ? -14.075 7.162 19.902 1.00 88.50 107 LYS A C 1
ATOM 797 O O . LYS A 1 107 ? -12.892 6.835 19.800 1.00 88.50 107 LYS A O 1
ATOM 802 N N . PRO A 1 108 ? -15.076 6.266 19.964 1.00 93.56 108 PRO A N 1
ATOM 803 C CA . PRO A 1 108 ? -14.856 4.845 19.731 1.00 93.56 108 PRO A CA 1
ATOM 804 C C . PRO A 1 108 ? -14.131 4.613 18.402 1.00 93.56 108 PRO A C 1
ATOM 806 O O . PRO A 1 108 ? -14.342 5.348 17.437 1.00 93.56 108 PRO A O 1
ATOM 809 N N . ILE A 1 109 ? -13.278 3.596 18.362 1.00 95.06 109 ILE A N 1
ATOM 810 C CA . ILE A 1 109 ? -12.641 3.123 17.136 1.00 95.06 109 ILE A CA 1
ATOM 811 C C . ILE A 1 109 ? -13.216 1.753 16.785 1.00 95.06 109 ILE A C 1
ATOM 813 O O . ILE A 1 109 ? -13.322 0.882 17.649 1.00 95.06 109 ILE A O 1
ATOM 817 N N . THR A 1 110 ? -13.609 1.580 15.528 1.00 97.12 110 THR A N 1
ATOM 818 C CA . THR A 1 110 ? -14.138 0.319 15.003 1.00 97.12 110 THR A CA 1
ATOM 819 C C . THR A 1 110 ? -13.070 -0.338 14.150 1.00 97.12 110 THR A C 1
ATOM 821 O O . THR A 1 110 ? -12.544 0.286 13.237 1.00 97.12 110 THR A O 1
ATOM 824 N N . ILE A 1 111 ? -12.734 -1.593 14.439 1.00 96.81 111 ILE A N 1
ATOM 825 C CA . ILE A 1 111 ? -11.834 -2.362 13.578 1.00 96.81 111 ILE A CA 1
ATOM 826 C C . ILE A 1 111 ? -12.592 -2.818 12.330 1.00 96.81 111 ILE A C 1
ATOM 828 O O . ILE A 1 111 ? -13.780 -3.130 12.405 1.00 96.81 111 ILE A O 1
ATOM 832 N N . PHE A 1 112 ? -11.891 -2.868 11.199 1.00 98.06 112 PHE A N 1
ATOM 833 C CA . PHE A 1 112 ? -12.427 -3.332 9.927 1.00 98.06 112 PHE A CA 1
ATOM 834 C C . PHE A 1 112 ? -13.139 -4.698 10.049 1.00 98.06 112 PHE A C 1
ATOM 836 O O . PHE A 1 112 ? -12.608 -5.611 10.690 1.00 98.06 112 PHE A O 1
ATOM 843 N N . PRO A 1 113 ? -14.334 -4.861 9.454 1.00 97.38 113 PRO A N 1
ATOM 844 C CA . PRO A 1 113 ? -15.023 -6.146 9.395 1.00 97.38 113 PRO A CA 1
ATOM 845 C C . PRO A 1 113 ? -14.367 -7.109 8.394 1.00 97.38 113 PRO A C 1
ATOM 847 O O . PRO A 1 113 ? -13.555 -6.728 7.550 1.00 97.38 113 PRO A O 1
ATOM 850 N N . ASP A 1 114 ? -14.759 -8.381 8.446 1.00 98.06 114 ASP A N 1
ATOM 851 C CA . ASP A 1 114 ? -14.317 -9.370 7.464 1.00 98.06 114 ASP A CA 1
ATOM 852 C C . ASP A 1 114 ? -14.717 -8.959 6.032 1.00 98.06 114 ASP A C 1
ATOM 854 O O . ASP A 1 114 ? -15.824 -8.491 5.767 1.00 98.06 114 ASP A O 1
ATOM 858 N N . ASN A 1 115 ? -13.799 -9.195 5.098 1.00 97.88 115 ASN A N 1
ATOM 859 C CA . ASN A 1 115 ? -13.814 -8.810 3.687 1.00 97.88 115 ASN A CA 1
ATOM 860 C C . ASN A 1 115 ? -13.770 -7.304 3.416 1.00 97.88 115 ASN A C 1
ATOM 862 O O . ASN A 1 115 ? -13.980 -6.907 2.266 1.00 97.88 115 ASN A O 1
ATOM 866 N N . PHE A 1 116 ? -13.472 -6.493 4.435 1.00 98.75 116 PHE A N 1
ATOM 867 C CA . PHE A 1 116 ? -13.226 -5.073 4.246 1.00 98.75 116 PHE A CA 1
ATOM 868 C C . PHE A 1 116 ? -12.038 -4.839 3.317 1.00 98.75 116 PHE A C 1
ATOM 870 O O . PHE A 1 116 ? -10.978 -5.454 3.483 1.00 98.75 116 PHE A O 1
ATOM 877 N N . ARG A 1 117 ? -12.220 -3.951 2.344 1.00 98.38 117 ARG A N 1
ATOM 878 C CA . ARG A 1 117 ? -11.193 -3.608 1.365 1.00 98.38 117 ARG A CA 1
ATOM 879 C C . ARG A 1 117 ? -11.417 -2.220 0.799 1.00 98.38 117 ARG A C 1
ATOM 881 O O . ARG A 1 117 ? -12.550 -1.775 0.671 1.00 98.38 117 ARG A O 1
ATOM 888 N N . MET A 1 118 ? -10.330 -1.554 0.448 1.00 97.19 118 MET A N 1
ATOM 889 C CA . MET A 1 118 ? -10.374 -0.204 -0.099 1.00 97.19 118 MET A CA 1
ATOM 890 C C . MET A 1 118 ? -9.174 0.049 -1.000 1.00 97.19 118 MET A C 1
ATOM 892 O O . MET A 1 118 ? -8.103 -0.526 -0.799 1.00 97.19 118 MET A O 1
ATOM 896 N N . VAL A 1 119 ? -9.361 0.943 -1.967 1.00 95.81 119 VAL A N 1
ATOM 897 C CA . VAL A 1 119 ? -8.298 1.426 -2.851 1.00 95.81 119 VAL A CA 1
ATOM 898 C C . VAL A 1 119 ? -8.144 2.922 -2.650 1.00 95.81 119 VAL A C 1
ATOM 900 O O . VAL A 1 119 ? -9.121 3.659 -2.739 1.00 95.81 119 VAL A O 1
ATOM 903 N N . MET A 1 120 ? -6.921 3.387 -2.423 1.00 91.44 120 MET A N 1
ATOM 904 C CA . MET A 1 120 ? -6.590 4.805 -2.392 1.00 91.44 120 MET A CA 1
ATOM 905 C C . MET A 1 120 ? -5.812 5.200 -3.643 1.00 91.44 120 MET A C 1
ATOM 907 O O . MET A 1 120 ? -4.922 4.484 -4.082 1.00 91.44 120 MET A O 1
ATOM 911 N N . GLY A 1 121 ? -6.122 6.368 -4.200 1.00 88.19 121 GLY A N 1
ATOM 912 C CA . GLY A 1 121 ? -5.539 6.863 -5.438 1.00 88.19 121 GLY A CA 1
ATOM 913 C C . GLY A 1 121 ? -6.119 6.165 -6.667 1.00 88.19 121 GLY A C 1
ATOM 914 O O . GLY A 1 121 ? -7.199 5.565 -6.619 1.00 88.19 121 GLY A O 1
ATOM 915 N N . GLY A 1 122 ? -5.406 6.214 -7.789 1.00 85.38 122 GLY A N 1
ATOM 916 C CA . GLY A 1 122 ? -5.809 5.474 -8.982 1.00 85.38 122 GLY A CA 1
ATOM 917 C C . GLY A 1 122 ? -4.784 5.525 -10.103 1.00 85.38 122 GLY A C 1
ATOM 918 O O . GLY A 1 122 ? -4.248 6.586 -10.407 1.00 85.38 122 GLY A O 1
ATOM 919 N N . ALA A 1 123 ? -4.570 4.389 -10.771 1.00 84.12 123 ALA A N 1
ATOM 920 C CA . ALA A 1 123 ? -3.618 4.277 -11.876 1.00 84.12 123 ALA A CA 1
ATOM 921 C C . ALA A 1 123 ? -3.921 5.244 -13.034 1.00 84.12 123 ALA A C 1
ATOM 923 O O . ALA A 1 123 ? -3.007 5.726 -13.691 1.00 84.12 123 ALA A O 1
ATOM 924 N N . SER A 1 124 ? -5.191 5.577 -13.274 1.00 78.25 124 SER A N 1
ATOM 925 C CA . SER A 1 124 ? -5.595 6.528 -14.316 1.00 78.25 124 SER A CA 1
ATOM 926 C C . SER A 1 124 ? -5.397 7.996 -13.951 1.00 78.25 124 SER A C 1
ATOM 928 O O . SER A 1 124 ? -5.747 8.857 -14.758 1.00 78.25 124 SER A O 1
ATOM 930 N N . ALA A 1 125 ? -4.908 8.291 -12.746 1.00 77.75 125 ALA A N 1
ATOM 931 C CA . ALA A 1 125 ? -4.685 9.655 -12.315 1.00 77.75 125 ALA A CA 1
ATOM 932 C C . ALA A 1 125 ? -3.443 10.257 -12.975 1.00 77.75 125 ALA A C 1
ATOM 934 O O . ALA A 1 125 ? -2.417 9.607 -13.174 1.00 77.75 125 ALA A O 1
ATOM 935 N N . THR A 1 126 ? -3.562 11.528 -13.328 1.00 70.69 126 THR A N 1
ATOM 936 C CA . THR A 1 126 ? -2.604 12.250 -14.179 1.00 70.69 126 THR A CA 1
ATOM 937 C C . THR A 1 126 ? -2.397 13.688 -13.739 1.00 70.69 126 THR A C 1
ATOM 939 O O . THR A 1 126 ? -1.495 14.362 -14.224 1.00 70.69 126 THR A O 1
ATOM 942 N N . LEU A 1 127 ? -3.251 14.177 -12.840 1.00 66.69 127 LEU A N 1
ATOM 943 C CA . LEU A 1 127 ? -3.185 15.516 -12.274 1.00 66.69 127 LEU A CA 1
ATOM 944 C C . LEU A 1 127 ? -2.968 15.411 -10.769 1.00 66.69 127 LEU A C 1
ATOM 946 O O . LEU A 1 127 ? -3.506 14.505 -10.135 1.00 66.69 127 LEU A O 1
ATOM 950 N N . ALA A 1 128 ? -2.238 16.377 -10.200 1.00 59.41 128 ALA A N 1
ATOM 951 C CA . ALA A 1 128 ? -2.000 16.451 -8.757 1.00 59.41 128 ALA A CA 1
ATOM 952 C C . ALA A 1 128 ? -3.313 16.283 -7.982 1.00 59.41 128 ALA A C 1
ATOM 954 O O . ALA A 1 128 ? -3.446 15.371 -7.180 1.00 59.41 128 ALA A O 1
ATOM 955 N N . ASN A 1 129 ? -4.324 17.093 -8.288 1.00 63.28 129 ASN A N 1
ATOM 956 C CA . ASN A 1 129 ? -5.571 17.152 -7.525 1.00 63.28 129 ASN A CA 1
ATOM 957 C C . ASN A 1 129 ? -6.398 15.853 -7.494 1.00 63.28 129 ASN A C 1
ATOM 959 O O . ASN A 1 129 ? -7.374 15.799 -6.755 1.00 63.28 129 ASN A O 1
ATOM 963 N N . GLN A 1 130 ? -6.053 14.835 -8.285 1.00 66.56 130 GLN A N 1
ATOM 964 C CA . GLN A 1 130 ? -6.753 13.551 -8.268 1.00 66.56 130 GLN A CA 1
ATOM 965 C C . GLN A 1 130 ? -6.292 12.663 -7.102 1.00 66.56 130 GLN A C 1
ATOM 967 O O . GLN A 1 130 ? -7.126 11.971 -6.531 1.00 66.56 130 GLN A O 1
ATOM 972 N N . ASN A 1 131 ? -5.011 12.738 -6.708 1.00 68.88 131 ASN A N 1
ATOM 973 C CA . ASN A 1 131 ? -4.425 11.892 -5.654 1.00 68.88 131 ASN A CA 1
ATOM 974 C C . ASN A 1 131 ? -3.612 12.673 -4.593 1.00 68.88 131 ASN A C 1
ATOM 976 O O . ASN A 1 131 ? -3.136 12.079 -3.626 1.00 68.88 131 ASN A O 1
ATOM 980 N N . SER A 1 132 ? -3.410 13.988 -4.756 1.00 56.91 132 SER A N 1
ATOM 981 C CA . SER A 1 132 ? -2.256 14.692 -4.169 1.00 56.91 132 SER A CA 1
ATOM 982 C C . SER A 1 132 ? -2.253 14.941 -2.672 1.00 56.91 132 SER A C 1
ATOM 984 O O . SER A 1 132 ? -1.216 15.345 -2.152 1.00 56.91 132 SER A O 1
ATOM 986 N N . ASP A 1 133 ? -3.393 14.844 -2.004 1.00 69.62 133 ASP A N 1
ATOM 987 C CA . ASP A 1 133 ? -3.464 15.261 -0.598 1.00 69.62 133 ASP A CA 1
ATOM 988 C C . ASP A 1 133 ? -3.145 14.109 0.359 1.00 69.62 133 ASP A C 1
ATOM 990 O O . ASP A 1 133 ? -2.846 14.347 1.520 1.00 69.62 133 ASP A O 1
ATOM 994 N N . TRP A 1 134 ? -3.121 12.880 -0.160 1.00 80.75 134 TRP A N 1
ATOM 995 C CA . TRP A 1 134 ? -2.987 11.646 0.620 1.00 80.75 134 TRP A CA 1
ATOM 996 C C . TRP A 1 134 ? -1.937 10.698 0.036 1.00 80.75 134 TRP A C 1
ATOM 998 O O . TRP A 1 134 ? -1.827 9.540 0.429 1.00 80.75 134 TRP A O 1
ATOM 1008 N N . THR A 1 135 ? -1.188 11.172 -0.959 1.00 84.75 135 THR A N 1
ATOM 1009 C CA . THR A 1 135 ? -0.078 10.446 -1.573 1.00 84.75 135 THR A CA 1
ATOM 1010 C C . THR A 1 135 ? 1.105 11.385 -1.709 1.00 84.75 135 THR A C 1
ATOM 1012 O O . THR A 1 135 ? 0.947 12.576 -1.992 1.00 84.75 135 THR A O 1
ATOM 1015 N N . SER A 1 136 ? 2.304 10.877 -1.451 1.00 84.88 136 SER A N 1
ATOM 1016 C CA . SER A 1 136 ? 3.501 11.710 -1.470 1.00 84.88 136 SER A CA 1
ATOM 1017 C C . SER A 1 136 ? 4.768 10.908 -1.713 1.00 84.88 136 SER A C 1
ATOM 1019 O O . SER A 1 136 ? 4.852 9.715 -1.428 1.00 84.88 136 SER A O 1
ATOM 1021 N N . PHE A 1 137 ? 5.772 11.601 -2.237 1.00 87.38 137 PHE A N 1
ATOM 1022 C CA . PHE A 1 137 ? 7.104 11.086 -2.475 1.00 87.38 137 PHE A CA 1
ATOM 1023 C C . PHE A 1 137 ? 8.153 11.959 -1.783 1.00 87.38 137 PHE A C 1
ATOM 1025 O O . PHE A 1 137 ? 7.993 13.175 -1.648 1.00 87.38 137 PHE A O 1
ATOM 1032 N N . GLN A 1 138 ? 9.264 11.354 -1.370 1.00 86.88 138 GLN A N 1
ATOM 1033 C CA . GLN A 1 138 ? 10.478 12.080 -0.993 1.00 86.88 138 GLN A CA 1
ATOM 1034 C C . GLN A 1 138 ? 11.676 11.528 -1.749 1.00 86.88 138 GLN A C 1
ATOM 1036 O O . GLN A 1 138 ? 11.800 10.321 -1.952 1.00 86.88 138 GLN A O 1
ATOM 1041 N N . CYS A 1 139 ? 12.566 12.438 -2.129 1.00 86.38 139 CYS A N 1
ATOM 1042 C CA . CYS A 1 139 ? 13.880 12.105 -2.647 1.00 86.38 139 CYS A CA 1
ATOM 1043 C C . CYS A 1 139 ? 14.890 12.169 -1.509 1.00 86.38 139 CYS A C 1
ATOM 1045 O O . CYS A 1 139 ? 15.012 13.199 -0.841 1.00 86.38 139 CYS A O 1
ATOM 1047 N N . ASN A 1 140 ? 15.617 11.079 -1.319 1.00 84.12 140 ASN A N 1
ATOM 1048 C CA . ASN A 1 140 ? 16.681 10.961 -0.341 1.00 84.12 140 ASN A CA 1
ATOM 1049 C C . ASN A 1 140 ? 18.001 10.742 -1.077 1.00 84.12 140 ASN A C 1
ATOM 1051 O O . ASN A 1 140 ? 18.168 9.722 -1.741 1.00 84.12 140 ASN A O 1
ATOM 1055 N N . ASN A 1 141 ? 18.947 11.665 -0.914 1.00 75.94 141 ASN A N 1
ATOM 1056 C CA . ASN A 1 141 ? 20.297 11.547 -1.462 1.00 75.94 141 ASN A CA 1
ATOM 1057 C C . ASN A 1 141 ? 21.315 11.265 -0.357 1.00 75.94 141 ASN A C 1
ATOM 1059 O O . ASN A 1 141 ? 21.334 11.961 0.661 1.00 75.94 141 ASN A O 1
ATOM 1063 N N . TYR A 1 142 ? 22.148 10.242 -0.557 1.00 63.09 142 TYR A N 1
ATOM 1064 C CA . TYR A 1 142 ? 23.288 9.953 0.309 1.00 63.09 142 TYR A CA 1
ATOM 1065 C C . TYR A 1 142 ? 24.388 11.004 0.093 1.00 63.09 142 TYR A C 1
ATOM 1067 O O . TYR A 1 142 ? 24.849 11.203 -1.029 1.00 63.09 142 TYR A O 1
ATOM 1075 N N . ILE A 1 143 ? 24.827 11.669 1.169 1.00 55.03 143 ILE A N 1
ATOM 1076 C CA . ILE A 1 143 ? 26.016 12.537 1.161 1.00 55.03 143 ILE A CA 1
ATOM 1077 C C . ILE A 1 143 ? 27.217 11.706 1.660 1.00 55.03 143 ILE A C 1
ATOM 1079 O O . ILE A 1 143 ? 27.121 11.121 2.743 1.00 55.03 143 ILE A O 1
ATOM 1083 N N . PRO A 1 144 ? 28.342 11.625 0.919 1.00 45.47 144 PRO A N 1
ATOM 1084 C CA . PRO A 1 144 ? 29.499 10.813 1.297 1.00 45.47 144 PRO A CA 1
ATOM 1085 C C . PRO A 1 144 ? 30.053 11.109 2.698 1.00 45.47 144 PRO A C 1
ATOM 1087 O O . PRO A 1 144 ? 30.172 12.257 3.128 1.00 45.47 144 PRO A O 1
ATOM 1090 N N . LYS A 1 145 ? 30.472 10.045 3.393 1.00 36.75 145 LYS A N 1
ATOM 1091 C CA . LYS A 1 145 ? 31.089 10.101 4.726 1.00 36.75 145 LYS A CA 1
ATOM 1092 C C . LYS A 1 145 ? 32.426 10.862 4.678 1.00 36.75 145 LYS A C 1
ATOM 1094 O O . LYS A 1 145 ? 33.409 10.352 4.149 1.00 36.75 145 LYS A O 1
ATOM 1099 N N . GLY A 1 146 ? 32.465 12.065 5.249 1.00 43.94 146 GLY A N 1
ATOM 1100 C CA . GLY A 1 146 ? 33.645 12.946 5.264 1.00 43.94 146 GLY A CA 1
ATOM 1101 C C . GLY A 1 146 ? 33.285 14.431 5.259 1.00 43.94 146 GLY A C 1
ATOM 1102 O O . GLY A 1 146 ? 34.064 15.256 5.730 1.00 43.94 146 GLY A O 1
ATOM 1103 N N . ASP A 1 147 ? 32.071 14.752 4.820 1.00 46.38 147 ASP A N 1
ATOM 1104 C CA . ASP A 1 147 ? 31.440 16.034 5.086 1.00 46.38 147 ASP A CA 1
ATOM 1105 C C . ASP A 1 147 ? 30.733 15.951 6.451 1.00 46.38 147 ASP A C 1
ATOM 1107 O O . ASP A 1 147 ? 29.800 15.167 6.644 1.00 46.38 147 ASP A O 1
ATOM 1111 N N . VAL A 1 148 ? 31.201 16.720 7.440 1.00 41.62 148 VAL A N 1
ATOM 1112 C CA . VAL A 1 148 ? 30.592 16.814 8.787 1.00 41.62 148 VAL A CA 1
ATOM 1113 C C . VAL A 1 148 ? 29.168 17.382 8.759 1.00 41.62 148 VAL A C 1
ATOM 1115 O O . VAL A 1 148 ? 28.510 17.446 9.795 1.00 41.62 148 VAL A O 1
ATOM 1118 N N . THR A 1 149 ? 28.666 17.742 7.577 1.00 45.81 149 THR A N 1
ATOM 1119 C CA . THR A 1 149 ? 27.263 18.067 7.344 1.00 45.81 149 THR A CA 1
ATOM 1120 C C . THR A 1 149 ? 26.405 16.881 6.925 1.00 45.81 149 THR A C 1
ATOM 1122 O O . THR A 1 149 ? 25.258 17.157 6.622 1.00 45.81 149 THR A O 1
ATOM 1125 N N . GLY A 1 150 ? 26.902 15.626 6.917 1.00 40.47 150 GLY A N 1
ATOM 1126 C CA . GLY A 1 150 ? 26.239 14.368 6.504 1.00 40.47 150 GLY A CA 1
ATOM 1127 C C . GLY A 1 150 ? 24.752 14.232 6.858 1.00 40.47 150 GLY A C 1
ATOM 1128 O O . GLY A 1 150 ? 24.346 13.446 7.711 1.00 40.47 150 GLY A O 1
ATOM 1129 N N . THR A 1 151 ? 23.939 15.016 6.169 1.00 44.03 151 THR A N 1
ATOM 1130 C CA . THR A 1 151 ? 22.515 15.195 6.350 1.00 44.03 151 THR A CA 1
ATOM 1131 C C . THR A 1 151 ? 21.914 14.652 5.081 1.00 44.03 151 THR A C 1
ATOM 1133 O O . THR A 1 151 ? 22.249 15.068 3.978 1.00 44.03 151 THR A O 1
ATOM 1136 N N . TRP A 1 152 ? 21.031 13.677 5.225 1.00 49.22 152 TRP A N 1
ATOM 1137 C CA . TRP A 1 152 ? 20.080 13.386 4.170 1.00 49.22 152 TRP A CA 1
ATOM 1138 C C . TRP A 1 152 ? 19.419 14.711 3.780 1.00 49.22 152 TRP A C 1
ATOM 1140 O O . TRP A 1 152 ? 18.742 15.325 4.609 1.00 49.22 152 TRP A O 1
ATOM 1150 N N . ASN A 1 153 ? 19.650 15.187 2.555 1.00 48.31 153 ASN A N 1
ATOM 1151 C CA . ASN A 1 153 ? 18.905 16.330 2.053 1.00 48.31 153 ASN A CA 1
ATOM 1152 C C . ASN A 1 153 ? 17.506 15.826 1.699 1.00 48.31 153 ASN A C 1
ATOM 1154 O O . ASN A 1 153 ? 17.270 15.313 0.606 1.00 48.31 153 ASN A O 1
ATOM 1158 N N . PHE A 1 154 ? 16.606 15.884 2.678 1.00 53.38 154 PHE A N 1
ATOM 1159 C CA . PHE A 1 154 ? 15.201 15.585 2.471 1.00 53.38 154 PHE A CA 1
ATOM 1160 C C . PHE A 1 154 ? 14.576 16.772 1.752 1.00 53.38 154 PHE A C 1
ATOM 1162 O O . PHE A 1 154 ? 14.369 17.827 2.350 1.00 53.38 154 PHE A O 1
ATOM 1169 N N . THR A 1 155 ? 14.212 16.589 0.489 1.00 52.97 155 THR A N 1
ATOM 1170 C CA . THR A 1 155 ? 13.247 17.506 -0.120 1.00 52.97 155 THR A CA 1
ATOM 1171 C C . THR A 1 155 ? 11.861 16.982 0.240 1.00 52.97 155 THR A C 1
ATOM 1173 O O . THR A 1 155 ? 11.521 15.844 -0.090 1.00 52.97 155 THR A O 1
ATOM 1176 N N . SER A 1 156 ? 11.094 17.744 1.020 1.00 51.22 156 SER A N 1
ATOM 1177 C CA . SER A 1 156 ? 9.810 17.282 1.547 1.00 51.22 156 SER A CA 1
ATOM 1178 C C . SER A 1 156 ? 8.713 17.250 0.475 1.00 51.22 156 SER A C 1
ATOM 1180 O O . SER A 1 156 ? 8.518 18.212 -0.260 1.00 51.22 156 SER A O 1
ATOM 1182 N N . GLY A 1 157 ? 7.944 16.154 0.468 1.00 57.03 157 GLY A N 1
ATOM 1183 C CA . GLY A 1 157 ? 6.540 16.122 0.042 1.00 57.03 157 GLY A CA 1
ATOM 1184 C C . GLY A 1 157 ? 6.269 16.400 -1.435 1.00 57.03 157 GLY A C 1
ATOM 1185 O O . GLY A 1 157 ? 5.390 17.203 -1.748 1.00 57.03 157 GLY A O 1
ATOM 1186 N N . PHE A 1 158 ? 6.970 15.731 -2.353 1.00 59.47 158 PHE A N 1
ATOM 1187 C CA . PHE A 1 158 ? 6.567 15.775 -3.755 1.00 59.47 158 PHE A CA 1
ATOM 1188 C C . PHE A 1 158 ? 5.213 15.073 -3.918 1.00 59.47 158 PHE A C 1
ATOM 1190 O O . PHE A 1 158 ? 5.051 13.915 -3.552 1.00 59.47 158 PHE A O 1
ATOM 1197 N N . LYS A 1 159 ? 4.241 15.750 -4.531 1.00 74.81 159 LYS A N 1
ATOM 1198 C CA . LYS A 1 159 ? 2.957 15.151 -4.961 1.00 74.81 159 LYS A CA 1
ATOM 1199 C C . LYS A 1 159 ? 3.117 14.189 -6.157 1.00 74.81 159 LYS A C 1
ATOM 1201 O O . LYS A 1 159 ? 2.140 13.670 -6.680 1.00 74.81 159 LYS A O 1
ATOM 1206 N N . PHE A 1 160 ? 4.351 14.015 -6.617 1.00 81.69 160 PHE A N 1
ATOM 1207 C CA . PHE A 1 160 ? 4.769 13.389 -7.863 1.00 81.69 160 PHE A CA 1
ATOM 1208 C C . PHE A 1 160 ? 6.090 12.657 -7.629 1.00 81.69 160 PHE A C 1
ATOM 1210 O O . PHE A 1 160 ? 6.776 12.938 -6.645 1.00 81.69 160 PHE A O 1
ATOM 1217 N N . LEU A 1 161 ? 6.475 11.759 -8.536 1.00 88.12 161 LEU A N 1
ATOM 1218 C CA . LEU A 1 161 ? 7.827 11.206 -8.523 1.00 88.12 161 LEU A CA 1
ATOM 1219 C C . LEU A 1 161 ? 8.858 12.355 -8.551 1.00 88.12 161 LEU A C 1
ATOM 1221 O O . LEU A 1 161 ? 8.603 13.383 -9.191 1.00 88.12 161 LEU A O 1
ATOM 1225 N N . PRO A 1 162 ? 9.999 12.221 -7.847 1.00 87.69 162 PRO A N 1
ATOM 1226 C CA . PRO A 1 162 ? 11.002 13.277 -7.797 1.00 87.69 162 PRO A CA 1
ATOM 1227 C C . PRO A 1 162 ? 11.466 13.724 -9.185 1.00 87.69 162 PRO A C 1
ATOM 1229 O O . PRO A 1 162 ? 11.651 12.913 -10.086 1.00 87.69 162 PRO A O 1
ATOM 1232 N N . ASN A 1 163 ? 11.699 15.026 -9.343 1.00 86.06 163 ASN A N 1
ATOM 1233 C CA . ASN A 1 163 ? 12.233 15.627 -10.569 1.00 86.06 163 ASN A CA 1
ATOM 1234 C C . ASN A 1 163 ? 13.763 15.807 -10.524 1.00 86.06 163 ASN A C 1
ATOM 1236 O O . ASN A 1 163 ? 14.314 16.701 -11.169 1.00 86.06 163 ASN A O 1
ATOM 1240 N N . MET A 1 164 ? 14.428 14.996 -9.706 1.00 86.38 164 MET A N 1
ATOM 1241 C CA . MET A 1 164 ? 15.867 14.986 -9.484 1.00 86.38 164 MET A CA 1
ATOM 1242 C C . MET A 1 164 ? 16.311 13.567 -9.141 1.00 86.38 164 MET A C 1
ATOM 1244 O O . MET A 1 164 ? 15.516 12.784 -8.621 1.00 86.38 164 MET A O 1
ATOM 1248 N N . ASP A 1 165 ? 17.572 13.252 -9.421 1.00 90.19 165 ASP A N 1
ATOM 1249 C CA . ASP A 1 165 ? 18.129 11.928 -9.149 1.00 90.19 165 ASP A CA 1
ATOM 1250 C C . ASP A 1 165 ? 18.173 11.678 -7.632 1.00 90.19 165 ASP A C 1
ATOM 1252 O O . ASP A 1 165 ? 18.516 12.573 -6.847 1.00 90.19 165 ASP A O 1
ATOM 1256 N N . CYS A 1 166 ? 17.789 10.461 -7.240 1.00 88.44 166 CYS A N 1
ATOM 1257 C CA . CYS A 1 166 ? 17.628 10.044 -5.851 1.00 88.44 166 CYS A CA 1
ATOM 1258 C C . CYS A 1 166 ? 18.454 8.791 -5.559 1.00 88.44 166 CYS A C 1
ATOM 1260 O O . CYS A 1 166 ? 18.433 7.846 -6.343 1.00 88.44 166 CYS A O 1
ATOM 1262 N N . THR A 1 167 ? 19.090 8.713 -4.389 1.00 89.62 167 THR A N 1
ATOM 1263 C CA . THR A 1 167 ? 19.578 7.425 -3.862 1.00 89.62 167 THR A CA 1
ATOM 1264 C C . THR A 1 167 ? 18.399 6.536 -3.458 1.00 89.62 167 THR A C 1
ATOM 1266 O O . THR A 1 167 ? 18.344 5.358 -3.803 1.00 89.62 167 THR A O 1
ATOM 1269 N N . LEU A 1 168 ? 17.431 7.111 -2.742 1.00 89.62 168 LEU A N 1
ATOM 1270 C CA . LEU A 1 168 ? 16.209 6.449 -2.295 1.00 89.62 168 LEU A CA 1
ATOM 1271 C C . LEU A 1 168 ? 14.993 7.303 -2.660 1.00 89.62 168 LEU A C 1
ATOM 1273 O O . LEU A 1 168 ? 14.979 8.515 -2.432 1.00 89.62 168 LEU A O 1
ATOM 1277 N N . ILE A 1 169 ? 13.952 6.661 -3.175 1.00 91.81 169 ILE A N 1
ATOM 1278 C CA . ILE A 1 169 ? 12.626 7.249 -3.350 1.00 91.81 169 ILE A CA 1
ATOM 1279 C C . ILE A 1 169 ? 11.742 6.700 -2.239 1.00 91.81 169 ILE A C 1
ATOM 1281 O O . ILE A 1 169 ? 11.491 5.497 -2.187 1.00 91.81 169 ILE A O 1
ATOM 1285 N N . LYS A 1 170 ? 11.252 7.573 -1.358 1.00 90.44 170 LYS A N 1
ATOM 1286 C CA . LYS A 1 170 ? 10.193 7.205 -0.415 1.00 90.44 170 LYS A CA 1
ATOM 1287 C C . LYS A 1 170 ? 8.839 7.456 -1.055 1.00 90.44 170 LYS A C 1
ATOM 1289 O O . LYS A 1 170 ? 8.659 8.510 -1.654 1.00 90.44 170 LYS A O 1
ATOM 1294 N N . MET A 1 171 ? 7.908 6.527 -0.905 1.00 91.88 171 MET A N 1
ATOM 1295 C CA . MET A 1 171 ? 6.512 6.621 -1.331 1.00 91.88 171 MET A CA 1
ATOM 1296 C C . MET A 1 171 ? 5.629 6.450 -0.096 1.00 91.88 171 MET A C 1
ATOM 1298 O O . MET A 1 171 ? 5.803 5.472 0.626 1.00 91.88 171 MET A O 1
ATOM 1302 N N . ALA A 1 172 ? 4.690 7.365 0.129 1.00 90.38 172 ALA A N 1
ATOM 1303 C CA . ALA A 1 172 ? 3.692 7.262 1.186 1.00 90.38 172 ALA A CA 1
ATOM 1304 C C . ALA A 1 172 ? 2.270 7.343 0.620 1.00 90.38 172 ALA A C 1
ATOM 1306 O O . ALA A 1 172 ? 1.998 8.153 -0.273 1.00 90.38 172 ALA A O 1
ATOM 1307 N N . ILE A 1 173 ? 1.374 6.510 1.148 1.00 91.38 173 ILE A N 1
ATOM 1308 C CA . ILE A 1 173 ? -0.043 6.452 0.776 1.00 91.38 173 ILE A CA 1
ATOM 1309 C C . ILE A 1 173 ? -0.876 6.383 2.049 1.00 91.38 173 ILE A C 1
ATOM 1311 O O . ILE A 1 173 ? -0.735 5.450 2.836 1.00 91.38 173 ILE A O 1
ATOM 1315 N N . GLU A 1 174 ? -1.757 7.358 2.233 1.00 91.00 174 GLU A N 1
ATOM 1316 C CA . GLU A 1 174 ? -2.632 7.486 3.392 1.00 91.00 174 GLU A CA 1
ATOM 1317 C C . GLU A 1 174 ? -4.062 7.115 3.009 1.00 91.00 174 GLU A C 1
ATOM 1319 O O . GLU A 1 174 ? -4.687 7.769 2.176 1.00 91.00 174 GLU A O 1
ATOM 1324 N N . PHE A 1 175 ? -4.613 6.081 3.631 1.00 95.31 175 PHE A N 1
ATOM 1325 C CA . PHE A 1 175 ? -5.998 5.678 3.411 1.00 95.31 175 PHE A CA 1
ATOM 1326 C C . PHE A 1 175 ? -6.972 6.552 4.212 1.00 95.31 175 PHE A C 1
ATOM 1328 O O . PHE A 1 175 ? -6.581 7.135 5.228 1.00 95.31 175 PHE A O 1
ATOM 1335 N N . PRO A 1 176 ? -8.249 6.635 3.800 1.00 94.94 176 PRO A N 1
ATOM 1336 C CA . PRO A 1 176 ? -9.267 7.301 4.598 1.00 94.94 176 PRO A CA 1
ATOM 1337 C C . PRO A 1 176 ? -9.562 6.545 5.904 1.00 94.94 176 PRO A C 1
ATOM 1339 O O . PRO A 1 176 ? -9.383 5.332 6.000 1.00 94.94 176 PRO A O 1
ATOM 1342 N N . ASN A 1 177 ? -10.033 7.268 6.921 1.00 95.00 177 ASN A N 1
ATOM 1343 C CA . ASN A 1 177 ? -10.209 6.778 8.297 1.00 95.00 177 ASN A CA 1
ATOM 1344 C C . ASN A 1 177 ? -11.639 6.914 8.846 1.00 95.00 177 ASN A C 1
ATOM 1346 O O . ASN A 1 177 ? -11.879 6.686 10.035 1.00 95.00 177 ASN A O 1
ATOM 1350 N N . CYS A 1 178 ? -12.594 7.269 7.992 1.00 97.19 178 CYS A N 1
ATOM 1351 C CA . CYS A 1 178 ? -14.005 7.368 8.333 1.00 97.19 178 CYS A CA 1
ATOM 1352 C C . CYS A 1 178 ? -14.826 6.464 7.417 1.00 97.19 178 CYS A C 1
ATOM 1354 O O . CYS A 1 178 ? -14.792 6.607 6.198 1.00 97.19 178 CYS A O 1
ATOM 1356 N N . TRP A 1 179 ? -15.577 5.549 8.015 1.00 98.38 179 TRP A N 1
ATOM 1357 C CA . TRP A 1 179 ? -16.399 4.549 7.347 1.00 98.38 179 TRP A CA 1
ATOM 1358 C C . TRP A 1 179 ? -17.885 4.909 7.450 1.00 98.38 179 TRP A C 1
ATOM 1360 O O . TRP A 1 179 ? -18.354 5.406 8.477 1.00 98.38 179 TRP A O 1
ATOM 1370 N N . GLU A 1 180 ? -18.651 4.632 6.396 1.00 97.81 180 GLU A N 1
ATOM 1371 C CA . GLU A 1 180 ? -20.117 4.783 6.393 1.00 97.81 180 GLU A CA 1
ATOM 1372 C C . GLU A 1 180 ? -20.840 3.829 7.361 1.00 97.81 180 GLU A C 1
ATOM 1374 O O . GLU A 1 180 ? -22.004 4.042 7.693 1.00 97.81 180 GLU A O 1
ATOM 1379 N N . GLY A 1 181 ? -20.153 2.791 7.848 1.00 97.31 181 GLY A N 1
ATOM 1380 C CA . GLY A 1 181 ? -20.661 1.895 8.888 1.00 97.31 181 GLY A CA 1
ATOM 1381 C C . GLY A 1 181 ? -21.439 0.679 8.387 1.00 97.31 181 GLY A C 1
ATOM 1382 O O . GLY A 1 181 ? -21.900 -0.104 9.215 1.00 97.31 181 GLY A O 1
ATOM 1383 N N . THR A 1 182 ? -21.603 0.515 7.068 1.00 96.81 182 THR A N 1
ATOM 1384 C CA . THR A 1 182 ? -22.411 -0.574 6.491 1.00 96.81 182 THR A CA 1
ATOM 1385 C C . THR A 1 182 ? -21.636 -1.425 5.489 1.00 96.81 182 THR A C 1
ATOM 1387 O O . THR A 1 182 ? -21.459 -2.621 5.724 1.00 96.81 182 THR A O 1
ATOM 1390 N N . ASN A 1 183 ? -21.170 -0.852 4.376 1.00 98.06 183 ASN A N 1
ATOM 1391 C CA . ASN A 1 183 ? -20.556 -1.641 3.310 1.00 98.06 183 ASN A CA 1
ATOM 1392 C C . ASN A 1 183 ? -19.082 -1.949 3.593 1.00 98.06 183 ASN A C 1
ATOM 1394 O O . ASN A 1 183 ? -18.296 -1.053 3.877 1.00 98.06 183 ASN A O 1
ATOM 1398 N N . VAL A 1 184 ? -18.685 -3.215 3.454 1.00 98.19 184 VAL A N 1
ATOM 1399 C CA . VAL A 1 184 ? -17.269 -3.630 3.546 1.00 98.19 184 VAL A CA 1
ATOM 1400 C C . VAL A 1 184 ? -16.464 -3.285 2.283 1.00 98.19 184 VAL A C 1
ATOM 1402 O O . VAL A 1 184 ? -15.248 -3.429 2.262 1.00 98.19 184 VAL A O 1
ATOM 1405 N N . ASP A 1 185 ? -17.160 -2.898 1.216 1.00 98.38 185 ASP A N 1
ATOM 1406 C CA . ASP A 1 185 ? -16.614 -2.464 -0.064 1.00 98.38 185 ASP A CA 1
ATOM 1407 C C . ASP A 1 185 ? -17.706 -1.719 -0.842 1.00 98.38 185 ASP A C 1
ATOM 1409 O O . ASP A 1 185 ? -18.881 -2.088 -0.764 1.00 98.38 185 ASP A O 1
ATOM 1413 N N . SER A 1 186 ? -17.333 -0.713 -1.623 1.00 97.25 186 SER A N 1
ATOM 1414 C CA . SER A 1 186 ? -18.235 -0.008 -2.542 1.00 97.25 186 SER A CA 1
ATOM 1415 C C . SER A 1 186 ? -17.943 -0.413 -3.986 1.00 97.25 186 SER A C 1
ATOM 1417 O O . SER A 1 186 ? -16.889 -0.961 -4.285 1.00 97.25 186 SER A O 1
ATOM 1419 N N . ALA A 1 187 ? -18.853 -0.124 -4.921 1.00 96.00 187 ALA A N 1
ATOM 1420 C CA . ALA A 1 187 ? -18.664 -0.483 -6.334 1.00 96.00 187 ALA A CA 1
ATOM 1421 C C . ALA A 1 187 ? -17.399 0.134 -6.968 1.00 96.00 187 ALA A C 1
ATOM 1423 O O . ALA A 1 187 ? -16.870 -0.394 -7.939 1.00 96.00 187 ALA A O 1
ATOM 1424 N N . ASP A 1 188 ? -16.932 1.258 -6.424 1.00 93.31 188 ASP A N 1
ATOM 1425 C CA . ASP A 1 188 ? -15.702 1.951 -6.810 1.00 93.31 188 ASP A CA 1
ATOM 1426 C C . ASP A 1 188 ? -14.537 1.716 -5.830 1.00 93.31 188 ASP A C 1
ATOM 1428 O O . ASP A 1 188 ? -13.497 2.364 -5.954 1.00 93.31 188 ASP A O 1
ATOM 1432 N N . HIS A 1 189 ? -14.720 0.839 -4.837 1.00 96.50 189 HIS A N 1
ATOM 1433 C CA . HIS A 1 189 ? -13.771 0.503 -3.769 1.00 96.50 189 HIS A CA 1
ATOM 1434 C C . HIS A 1 189 ? -13.290 1.684 -2.909 1.00 96.50 189 HIS A C 1
ATOM 1436 O O . HIS A 1 189 ? -12.272 1.588 -2.223 1.00 96.50 189 HIS A O 1
ATOM 1442 N N . ARG A 1 190 ? -13.999 2.816 -2.973 1.00 95.31 190 ARG A N 1
ATOM 1443 C CA . ARG A 1 190 ? -13.595 4.112 -2.408 1.00 95.31 190 ARG A CA 1
ATOM 1444 C C . ARG A 1 190 ? -14.716 4.797 -1.637 1.00 95.31 190 ARG A C 1
ATOM 1446 O O . ARG A 1 190 ? -14.508 5.198 -0.503 1.00 95.31 190 ARG A O 1
ATOM 1453 N N . SER A 1 191 ? -15.898 4.924 -2.238 1.00 96.88 191 SER A N 1
ATOM 1454 C CA . SER A 1 191 ? -17.003 5.757 -1.736 1.00 96.88 191 SER A CA 1
ATOM 1455 C C . SER A 1 191 ? -17.641 5.318 -0.415 1.00 96.88 191 SER A C 1
ATOM 1457 O O . SER A 1 191 ? -18.375 6.112 0.159 1.00 96.88 191 SER A O 1
ATOM 1459 N N . HIS A 1 192 ? -17.355 4.109 0.084 1.00 97.88 192 HIS A N 1
ATOM 1460 C CA . HIS A 1 192 ? -17.729 3.690 1.445 1.00 97.88 192 HIS A CA 1
ATOM 1461 C C . HIS A 1 192 ? -16.804 4.283 2.529 1.00 97.88 192 HIS A C 1
ATOM 1463 O O . HIS A 1 192 ? -17.013 4.060 3.725 1.00 97.88 192 HIS A O 1
ATOM 1469 N N . MET A 1 193 ? -15.763 5.013 2.122 1.00 97.62 193 MET A N 1
ATOM 1470 C CA . MET A 1 193 ? -14.758 5.622 2.980 1.00 97.62 193 MET A CA 1
ATOM 1471 C C . MET A 1 193 ? -14.615 7.120 2.702 1.00 97.62 193 MET A C 1
ATOM 1473 O O . MET A 1 193 ? -14.745 7.598 1.578 1.00 97.62 193 MET A O 1
ATOM 1477 N N . SER A 1 194 ? -14.276 7.871 3.745 1.00 95.69 194 SER A N 1
ATOM 1478 C CA . SER A 1 194 ? -13.959 9.294 3.675 1.00 95.69 194 SER A CA 1
ATOM 1479 C C . SER A 1 194 ? -12.834 9.634 4.642 1.00 95.69 194 SER A C 1
ATOM 1481 O O . SER A 1 194 ? -12.572 8.919 5.611 1.00 95.69 194 SER A O 1
ATOM 1483 N N . TYR A 1 195 ? -12.163 10.750 4.389 1.00 92.38 195 TYR A N 1
ATOM 1484 C CA . TYR A 1 195 ? -11.201 11.305 5.329 1.00 92.38 195 TYR A CA 1
ATOM 1485 C C . TYR A 1 195 ? -11.918 12.087 6.417 1.00 92.38 195 TYR A C 1
ATOM 1487 O O . TYR A 1 195 ? -12.946 12.733 6.175 1.00 92.38 195 TYR A O 1
ATOM 1495 N N . ALA A 1 196 ? -11.352 12.037 7.613 1.00 90.94 196 ALA A N 1
ATOM 1496 C CA . ALA A 1 196 ? -11.686 12.978 8.655 1.00 90.94 196 ALA A CA 1
ATOM 1497 C C . ALA A 1 196 ? -11.211 14.388 8.270 1.00 90.94 196 ALA A C 1
ATOM 1499 O O . ALA A 1 196 ? -10.207 14.553 7.578 1.00 90.94 196 ALA A O 1
ATOM 1500 N N . THR A 1 197 ? -11.936 15.418 8.701 1.00 85.31 197 THR A N 1
ATOM 1501 C CA . THR A 1 197 ? -11.664 16.808 8.305 1.00 85.31 197 THR A CA 1
ATOM 1502 C C . THR A 1 197 ? -11.696 17.757 9.497 1.00 85.31 197 THR A C 1
ATOM 1504 O O . THR A 1 197 ? -12.249 17.450 10.557 1.00 85.31 197 THR A O 1
ATOM 1507 N N . GLY A 1 198 ? -11.104 18.937 9.309 1.00 81.75 198 GLY A N 1
ATOM 1508 C CA . GLY A 1 198 ? -11.052 19.979 10.329 1.00 81.75 198 GLY A CA 1
ATOM 1509 C C . GLY A 1 198 ? -9.995 19.731 11.414 1.00 81.75 198 GLY A C 1
ATOM 1510 O O . GLY A 1 198 ? -9.321 18.702 11.411 1.00 81.75 198 GLY A O 1
ATOM 1511 N N . PRO A 1 199 ? -9.836 20.685 12.347 1.00 76.81 199 PRO A N 1
ATOM 1512 C CA . PRO A 1 199 ? -8.765 20.667 13.348 1.00 76.81 199 PRO A CA 1
ATOM 1513 C C . PRO A 1 199 ? -8.860 19.484 14.321 1.00 76.81 199 PRO A C 1
ATOM 1515 O O . PRO A 1 199 ? -7.838 18.992 14.786 1.00 76.81 199 PRO A O 1
ATOM 1518 N N . ASP A 1 200 ? -10.072 18.993 14.578 1.00 78.88 200 ASP A N 1
ATOM 1519 C CA . ASP A 1 200 ? -10.320 17.873 15.489 1.00 78.88 200 ASP A CA 1
ATOM 1520 C C . ASP A 1 200 ? -10.312 16.511 14.774 1.00 78.88 200 ASP A C 1
ATOM 1522 O O . ASP A 1 200 ? -10.720 15.509 15.361 1.00 78.88 200 ASP A O 1
ATOM 1526 N N . SER A 1 201 ? -9.918 16.466 13.491 1.00 85.94 201 SER A N 1
ATOM 1527 C CA . SER A 1 201 ? -9.957 15.260 12.652 1.00 85.94 201 SER A CA 1
ATOM 1528 C C . SER A 1 201 ? -11.305 14.541 12.742 1.00 85.94 201 SER A C 1
ATOM 1530 O O . SER A 1 201 ? -11.365 13.348 13.037 1.00 85.94 201 SER A O 1
ATOM 1532 N N . THR A 1 202 ? -12.404 15.271 12.525 1.00 89.88 202 THR A N 1
ATOM 1533 C CA . THR A 1 202 ? -13.772 14.765 12.707 1.00 89.88 202 THR A CA 1
ATOM 1534 C C . THR A 1 202 ? -14.274 14.039 11.465 1.00 89.88 202 THR A C 1
ATOM 1536 O O . THR A 1 202 ? -14.143 14.526 10.340 1.00 89.88 202 THR A O 1
ATOM 1539 N N . CYS A 1 203 ? -14.900 12.883 11.676 1.00 94.00 203 CYS A N 1
ATOM 1540 C CA . CYS A 1 203 ? -15.556 12.140 10.611 1.00 94.00 203 CYS A CA 1
ATOM 1541 C C . CYS A 1 203 ? -16.836 12.844 10.136 1.00 94.00 203 CYS A C 1
ATOM 1543 O O . CYS A 1 203 ? -17.628 13.289 10.974 1.00 94.00 203 CYS A O 1
ATOM 1545 N N . PRO A 1 204 ? -17.069 12.947 8.814 1.00 95.19 204 PRO A N 1
ATOM 1546 C CA . PRO A 1 204 ? -18.274 13.575 8.292 1.00 95.19 204 PRO A CA 1
ATOM 1547 C C . PRO A 1 204 ? -19.513 12.742 8.631 1.00 95.19 204 PRO A C 1
ATOM 1549 O O . PRO A 1 204 ? -19.440 11.533 8.840 1.00 95.19 204 PRO A O 1
ATOM 1552 N N . THR A 1 205 ? -20.685 13.374 8.632 1.00 96.06 205 THR A N 1
ATOM 1553 C CA . THR A 1 205 ? -21.955 12.702 8.960 1.00 96.06 205 THR A CA 1
ATOM 1554 C C . THR A 1 205 ? -22.322 11.581 7.987 1.00 96.06 205 THR A C 1
ATOM 1556 O O . THR A 1 205 ? -23.051 10.671 8.369 1.00 96.06 205 THR A O 1
ATOM 1559 N N . THR A 1 206 ? -21.808 11.622 6.755 1.00 97.06 206 THR A N 1
ATOM 1560 C CA . THR A 1 206 ? -21.956 10.549 5.759 1.00 97.06 206 THR A CA 1
ATOM 1561 C C . THR A 1 206 ? -21.089 9.327 6.065 1.00 97.06 206 THR A C 1
ATOM 1563 O O . THR A 1 206 ? -21.419 8.237 5.617 1.00 97.06 206 THR A O 1
ATOM 1566 N N . HIS A 1 207 ? -20.014 9.494 6.842 1.00 97.81 207 HIS A N 1
ATOM 1567 C CA . HIS A 1 207 ? -19.075 8.437 7.219 1.00 97.81 207 HIS A CA 1
ATOM 1568 C C . HIS A 1 207 ? -18.783 8.483 8.722 1.00 97.81 207 HIS A C 1
ATOM 1570 O O . HIS A 1 207 ? -17.669 8.802 9.122 1.00 97.81 207 HIS A O 1
ATOM 1576 N N . PRO A 1 208 ? -19.773 8.240 9.593 1.00 96.75 208 PRO A N 1
ATOM 1577 C CA . PRO A 1 208 ? -19.670 8.604 11.005 1.00 96.75 208 PRO A CA 1
ATOM 1578 C C . PRO A 1 208 ? -18.775 7.672 11.837 1.00 96.75 208 PRO A C 1
ATOM 1580 O O . PRO A 1 208 ? -18.512 7.969 13.005 1.00 96.75 208 PRO A O 1
ATOM 1583 N N . VAL A 1 209 ? -18.335 6.536 11.287 1.00 97.69 209 VAL A N 1
ATOM 1584 C CA . VAL A 1 209 ? -17.602 5.509 12.034 1.00 97.69 209 VAL A CA 1
ATOM 1585 C C . VAL A 1 209 ? -16.099 5.712 11.875 1.00 97.69 209 VAL A C 1
ATOM 1587 O O . VAL A 1 209 ? -15.549 5.492 10.803 1.00 97.69 209 VAL A O 1
ATOM 1590 N N . GLN A 1 210 ? -15.409 6.082 12.956 1.00 96.31 210 GLN A N 1
ATOM 1591 C CA . GLN A 1 210 ? -13.945 6.104 12.970 1.00 96.31 210 GLN A CA 1
ATOM 1592 C C . GLN A 1 210 ? -13.389 4.676 12.891 1.00 96.31 210 GLN A C 1
ATOM 1594 O O . GLN A 1 210 ? -13.718 3.825 13.726 1.00 96.31 210 GLN A O 1
ATOM 1599 N N . VAL A 1 211 ? -12.488 4.455 11.940 1.00 97.69 211 VAL A N 1
ATOM 1600 C CA . VAL A 1 211 ? -11.705 3.224 11.768 1.00 97.69 211 VAL A CA 1
ATOM 1601 C C . VAL A 1 211 ? -10.205 3.559 11.802 1.00 97.69 211 VAL A C 1
ATOM 1603 O O . VAL A 1 211 ? -9.853 4.741 11.739 1.00 97.69 211 VAL A O 1
ATOM 1606 N N . PRO A 1 212 ? -9.297 2.575 11.950 1.00 95.62 212 PRO A N 1
ATOM 1607 C CA . PRO A 1 212 ? -7.866 2.848 11.907 1.00 95.62 212 PRO A CA 1
ATOM 1608 C C . PRO A 1 212 ? -7.476 3.484 10.569 1.00 95.62 212 PRO A C 1
ATOM 1610 O O . PRO A 1 212 ? -7.854 2.982 9.513 1.00 95.62 212 PRO A O 1
ATOM 1613 N N . GLN A 1 213 ? -6.698 4.562 10.599 1.00 94.69 213 GLN A N 1
ATOM 1614 C CA . GLN A 1 213 ? -6.077 5.089 9.392 1.00 94.69 213 GLN A CA 1
ATOM 1615 C C . GLN A 1 213 ? -4.869 4.226 9.050 1.00 94.69 213 GLN A C 1
ATOM 1617 O O . GLN A 1 213 ? -3.978 4.058 9.885 1.00 94.69 213 GLN A O 1
ATOM 1622 N N . ILE A 1 214 ? -4.840 3.701 7.830 1.00 95.75 214 ILE A N 1
ATOM 1623 C CA . ILE A 1 214 ? -3.688 2.964 7.320 1.00 95.75 214 ILE A CA 1
ATOM 1624 C C . ILE A 1 214 ? -2.790 3.938 6.572 1.00 95.75 214 ILE A C 1
ATOM 1626 O O . ILE A 1 214 ? -3.266 4.669 5.703 1.00 95.75 214 ILE A O 1
ATOM 1630 N N . VAL A 1 215 ? -1.496 3.927 6.880 1.00 93.12 215 VAL A N 1
ATOM 1631 C CA . VAL A 1 215 ? -0.485 4.609 6.064 1.00 93.12 215 VAL A CA 1
ATOM 1632 C C . VAL A 1 215 ? 0.547 3.590 5.630 1.00 93.12 215 VAL A C 1
ATOM 1634 O O . VAL A 1 215 ? 1.091 2.869 6.463 1.00 93.12 215 VAL A O 1
ATOM 1637 N N . LEU A 1 216 ? 0.802 3.518 4.330 1.00 94.62 216 LEU A N 1
ATOM 1638 C CA . LEU A 1 216 ? 1.856 2.683 3.774 1.00 94.62 216 LEU A CA 1
ATOM 1639 C C . LEU A 1 216 ? 3.038 3.571 3.411 1.00 94.62 216 LEU A C 1
ATOM 1641 O O . LEU A 1 216 ? 2.870 4.489 2.614 1.00 94.62 216 LEU A O 1
ATOM 1645 N N . GLU A 1 217 ? 4.214 3.285 3.958 1.00 91.62 217 GLU A N 1
ATOM 1646 C CA . GLU A 1 217 ? 5.476 3.912 3.571 1.00 91.62 217 GLU A CA 1
ATOM 1647 C C . GLU A 1 217 ? 6.424 2.861 2.985 1.00 91.62 217 GLU A C 1
ATOM 1649 O O . GLU A 1 217 ? 6.741 1.856 3.620 1.00 91.62 217 GLU A O 1
ATOM 1654 N N . TYR A 1 218 ? 6.915 3.123 1.779 1.00 93.50 218 TYR A N 1
ATOM 1655 C CA . TYR A 1 218 ? 7.876 2.287 1.068 1.00 93.50 218 TYR A CA 1
ATOM 1656 C C . TYR A 1 218 ? 9.121 3.095 0.725 1.00 93.50 218 TYR A C 1
ATOM 1658 O O . TYR A 1 218 ? 9.016 4.248 0.310 1.00 93.50 218 TYR A O 1
ATOM 1666 N N . GLU A 1 219 ? 10.298 2.482 0.820 1.00 92.75 219 GLU A N 1
ATOM 1667 C CA . GLU A 1 219 ? 11.545 3.043 0.298 1.00 92.75 219 GLU A CA 1
ATOM 1668 C C . GLU A 1 219 ? 12.073 2.181 -0.844 1.00 92.75 219 GLU A C 1
ATOM 1670 O O . GLU A 1 219 ? 12.193 0.962 -0.708 1.00 92.75 219 GLU A O 1
ATOM 1675 N N . PHE A 1 220 ? 12.392 2.816 -1.967 1.00 95.56 220 PHE A N 1
ATOM 1676 C CA . PHE A 1 220 ? 12.915 2.169 -3.164 1.00 95.56 220 PHE A CA 1
ATOM 1677 C C . PHE A 1 220 ? 14.305 2.701 -3.491 1.00 95.56 220 PHE A C 1
ATOM 1679 O O . PHE A 1 220 ? 14.501 3.915 -3.565 1.00 95.56 220 PHE A O 1
ATOM 1686 N N . TYR A 1 221 ? 15.261 1.807 -3.720 1.00 94.44 221 TYR A N 1
ATOM 1687 C CA . TYR A 1 221 ? 16.617 2.173 -4.117 1.00 94.44 221 TYR A CA 1
ATOM 1688 C C . TYR A 1 221 ? 16.658 2.556 -5.596 1.00 94.44 221 TYR A C 1
ATOM 1690 O O . TYR A 1 221 ? 16.348 1.744 -6.466 1.00 94.44 221 TYR A O 1
ATOM 1698 N N . ALA A 1 222 ? 17.012 3.813 -5.864 1.00 93.88 222 ALA A N 1
ATOM 1699 C CA . ALA A 1 222 ? 16.979 4.434 -7.188 1.00 93.88 222 ALA A CA 1
ATOM 1700 C C . ALA A 1 222 ? 18.365 4.905 -7.665 1.00 93.88 222 ALA A C 1
ATOM 1702 O O . ALA A 1 222 ? 18.481 5.482 -8.745 1.00 93.88 222 ALA A O 1
ATOM 1703 N N . GLU A 1 223 ? 19.419 4.647 -6.883 1.00 90.88 223 GLU A N 1
ATOM 1704 C CA . GLU A 1 223 ? 20.779 5.047 -7.236 1.00 90.88 223 GLU A CA 1
ATOM 1705 C C . GLU A 1 223 ? 21.201 4.470 -8.596 1.00 90.88 223 GLU A C 1
ATOM 1707 O O . GLU A 1 223 ? 20.997 3.291 -8.888 1.00 90.88 223 GLU A O 1
ATOM 1712 N N . GLY A 1 224 ? 21.795 5.321 -9.435 1.00 89.69 224 GLY A N 1
ATOM 1713 C CA . GLY A 1 224 ? 22.223 4.962 -10.789 1.00 89.69 224 GLY A CA 1
ATOM 1714 C C . GLY A 1 224 ? 21.160 5.151 -11.877 1.00 89.69 224 GLY A C 1
ATOM 1715 O O . GLY A 1 224 ? 21.498 5.010 -13.051 1.00 89.69 224 GLY A O 1
ATOM 1716 N N . TYR A 1 225 ? 19.923 5.514 -11.526 1.00 94.19 225 TYR A N 1
ATOM 1717 C CA . TYR A 1 225 ? 18.904 5.930 -12.492 1.00 94.19 225 TYR A CA 1
ATOM 1718 C C . TYR A 1 225 ? 18.759 7.451 -12.519 1.00 94.19 225 TYR A C 1
ATOM 1720 O O . TYR A 1 225 ? 18.711 8.102 -11.474 1.00 94.19 225 TYR A O 1
ATOM 1728 N N . HIS A 1 226 ? 18.624 8.007 -13.722 1.00 93.56 226 HIS A N 1
ATOM 1729 C CA . HIS A 1 226 ? 18.157 9.378 -13.878 1.00 93.56 226 HIS A CA 1
ATOM 1730 C C . HIS A 1 226 ? 16.657 9.455 -13.593 1.00 93.56 226 HIS A C 1
ATOM 1732 O O . HIS A 1 226 ? 15.904 8.553 -13.961 1.00 93.56 226 HIS A O 1
ATOM 1738 N N . TYR A 1 227 ? 16.184 10.537 -12.978 1.00 90.69 227 TYR A N 1
ATOM 1739 C CA . TYR A 1 227 ? 14.771 10.654 -12.601 1.00 90.69 227 TYR A CA 1
ATOM 1740 C C . TYR A 1 227 ? 13.809 10.572 -13.800 1.00 90.69 227 TYR A C 1
ATOM 1742 O O . TYR A 1 227 ? 12.682 10.105 -13.657 1.00 90.69 227 TYR A O 1
ATOM 1750 N N . GLN A 1 228 ? 14.241 10.979 -15.002 1.00 92.12 228 GLN A N 1
ATOM 1751 C CA . GLN A 1 228 ? 13.439 10.871 -16.229 1.00 92.12 228 GLN A CA 1
ATOM 1752 C C . GLN A 1 228 ? 13.231 9.420 -16.690 1.00 92.12 228 GLN A C 1
ATOM 1754 O O . GLN A 1 228 ? 12.317 9.156 -17.480 1.00 92.12 228 GLN A O 1
ATOM 1759 N N . ASP A 1 229 ? 14.079 8.512 -16.205 1.00 95.38 229 ASP A N 1
ATOM 1760 C CA . ASP A 1 229 ? 14.080 7.079 -16.481 1.00 95.38 229 ASP A CA 1
ATOM 1761 C C . ASP A 1 229 ? 13.356 6.274 -15.390 1.00 95.38 229 ASP A C 1
ATOM 1763 O O . ASP A 1 229 ? 13.341 5.044 -15.440 1.00 95.38 229 ASP A O 1
ATOM 1767 N N . VAL A 1 230 ? 12.719 6.948 -14.427 1.00 95.69 230 VAL A N 1
ATOM 1768 C CA . VAL A 1 230 ? 11.886 6.319 -13.399 1.00 95.69 230 VAL A CA 1
ATOM 1769 C C . VAL A 1 230 ? 10.406 6.519 -13.721 1.00 95.69 230 VAL A C 1
ATOM 1771 O O . VAL A 1 230 ? 9.957 7.614 -14.057 1.00 95.69 230 VAL A O 1
ATOM 1774 N N . ALA A 1 231 ? 9.622 5.449 -13.607 1.00 94.69 231 ALA A N 1
ATOM 1775 C CA . ALA A 1 231 ? 8.168 5.488 -13.747 1.00 94.69 231 ALA A CA 1
ATOM 1776 C C . ALA A 1 231 ? 7.510 4.456 -12.830 1.00 94.69 231 ALA A C 1
ATOM 1778 O O . ALA A 1 231 ? 8.130 3.459 -12.470 1.00 94.69 231 ALA A O 1
ATOM 1779 N N . LEU A 1 232 ? 6.242 4.655 -12.472 1.00 94.88 232 LEU A N 1
ATOM 1780 C CA . LEU A 1 232 ? 5.466 3.601 -11.811 1.00 94.88 232 LEU A CA 1
ATOM 1781 C C . LEU A 1 232 ? 5.222 2.433 -12.775 1.00 94.88 232 LEU A C 1
ATOM 1783 O O . LEU A 1 232 ? 5.188 2.621 -13.991 1.00 94.88 232 LEU A O 1
ATOM 1787 N N . SER A 1 233 ? 4.983 1.235 -12.243 1.00 95.25 233 SER A N 1
ATOM 1788 C CA . SER A 1 233 ? 4.705 0.020 -13.029 1.00 95.25 233 SER A CA 1
ATOM 1789 C C . SER A 1 233 ? 3.523 0.153 -14.003 1.00 95.25 233 SER A C 1
ATOM 1791 O O . SER A 1 233 ? 3.463 -0.552 -15.014 1.00 95.25 233 SER A O 1
ATOM 1793 N N . SER A 1 234 ? 2.598 1.075 -13.722 1.00 91.69 234 SER A N 1
ATOM 1794 C CA . SER A 1 234 ? 1.482 1.446 -14.593 1.00 91.69 234 SER A CA 1
ATOM 1795 C C . SER A 1 234 ? 1.892 2.254 -15.826 1.00 91.69 234 SER A C 1
ATOM 1797 O O . SER A 1 234 ? 1.079 2.397 -16.732 1.00 91.69 234 SER A O 1
ATOM 1799 N N . GLY A 1 235 ? 3.121 2.779 -15.875 1.00 91.25 235 GLY A N 1
ATOM 1800 C CA . GLY A 1 235 ? 3.629 3.685 -16.910 1.00 91.25 235 GLY A CA 1
ATOM 1801 C C . GLY A 1 235 ? 3.584 5.172 -16.538 1.00 91.25 235 GLY A C 1
ATOM 1802 O O . GLY A 1 235 ? 4.074 6.002 -17.302 1.00 91.25 235 GLY A O 1
ATOM 1803 N N . SER A 1 236 ? 3.031 5.533 -15.376 1.00 89.44 236 SER A N 1
ATOM 1804 C CA . SER A 1 236 ? 2.950 6.928 -14.919 1.00 89.44 236 SER A CA 1
ATOM 1805 C C . SER A 1 236 ? 4.345 7.459 -14.572 1.00 89.44 236 SER A C 1
ATOM 1807 O O . SER A 1 236 ? 4.873 7.102 -13.512 1.00 89.44 236 SER A O 1
ATOM 1809 N N . LYS A 1 237 ? 4.930 8.342 -15.398 1.00 88.31 237 LYS A N 1
ATOM 1810 C CA . LYS A 1 237 ? 6.244 8.937 -15.072 1.00 88.31 237 LYS A CA 1
ATOM 1811 C C . LYS A 1 237 ? 6.144 10.147 -14.153 1.00 88.31 237 LYS A C 1
ATOM 1813 O O . LYS A 1 237 ? 7.057 10.398 -13.380 1.00 88.31 237 LYS A O 1
ATOM 1818 N N . SER A 1 238 ? 5.018 10.861 -14.165 1.00 85.56 238 SER A N 1
ATOM 1819 C CA . SER A 1 238 ? 4.769 11.910 -13.168 1.00 85.56 238 SER A CA 1
ATOM 1820 C C . SER A 1 238 ? 4.601 11.341 -11.757 1.00 85.56 238 SER A C 1
ATOM 1822 O O . SER A 1 238 ? 4.738 12.061 -10.781 1.00 85.56 238 SER A O 1
ATOM 1824 N N . GLY A 1 239 ? 4.273 10.057 -11.615 1.00 87.06 239 GLY A N 1
ATOM 1825 C CA . GLY A 1 239 ? 3.885 9.461 -10.334 1.00 87.06 239 GLY A CA 1
ATOM 1826 C C . GLY A 1 239 ? 2.440 9.753 -9.922 1.00 87.06 239 GLY A C 1
ATOM 1827 O O . GLY A 1 239 ? 1.998 9.230 -8.906 1.00 87.06 239 GLY A O 1
ATOM 1828 N N . ALA A 1 240 ? 1.681 10.526 -10.709 1.00 84.50 240 ALA A N 1
ATOM 1829 C CA . ALA A 1 240 ? 0.284 10.839 -10.410 1.00 84.50 240 ALA A CA 1
ATOM 1830 C C . ALA A 1 240 ? -0.587 9.581 -10.298 1.00 84.50 240 ALA A C 1
ATOM 1832 O O . ALA A 1 240 ? -1.490 9.551 -9.472 1.00 84.50 240 ALA A O 1
ATOM 1833 N N . GLY A 1 241 ? -0.280 8.533 -11.071 1.00 86.06 241 GLY A N 1
ATOM 1834 C CA . GLY A 1 241 ? -0.984 7.247 -11.054 1.00 86.06 241 GLY A CA 1
ATOM 1835 C C . GLY A 1 241 ? -0.712 6.375 -9.820 1.00 86.06 241 GLY A C 1
ATOM 1836 O O . GLY A 1 241 ? -1.035 5.183 -9.828 1.00 86.06 241 GLY A O 1
ATOM 1837 N N . VAL A 1 242 ? -0.074 6.924 -8.783 1.00 89.62 242 VAL A N 1
ATOM 1838 C CA . VAL A 1 242 ? 0.152 6.226 -7.517 1.00 89.62 242 VAL A CA 1
ATOM 1839 C C . VAL A 1 242 ? -1.179 5.817 -6.893 1.00 89.62 242 VAL A C 1
ATOM 1841 O O . VAL A 1 242 ? -2.170 6.548 -6.918 1.00 89.62 242 VAL A O 1
ATOM 1844 N N . HIS A 1 243 ? -1.202 4.604 -6.368 1.00 93.38 243 HIS A N 1
ATOM 1845 C CA . HIS A 1 243 ? -2.322 4.062 -5.625 1.00 93.38 243 HIS A CA 1
ATOM 1846 C C . HIS A 1 243 ? -1.821 2.963 -4.704 1.00 93.38 243 HIS A C 1
ATOM 1848 O O . HIS A 1 243 ? -0.733 2.408 -4.903 1.00 93.38 243 HIS A O 1
ATOM 1854 N N . GLY A 1 244 ? -2.621 2.706 -3.683 1.00 95.62 244 GLY A N 1
ATOM 1855 C CA . GLY A 1 244 ? -2.420 1.613 -2.765 1.00 95.62 244 GLY A CA 1
ATOM 1856 C C . GLY A 1 244 ? -3.741 0.934 -2.489 1.00 95.62 244 GLY A C 1
ATOM 1857 O O . GLY A 1 244 ? -4.807 1.550 -2.520 1.00 95.62 244 GLY A O 1
ATOM 1858 N N . ASP A 1 245 ? -3.643 -0.334 -2.162 1.00 98.06 245 ASP A N 1
ATOM 1859 C CA . ASP A 1 245 ? -4.779 -1.205 -1.983 1.00 98.06 245 ASP A CA 1
ATOM 1860 C C . ASP A 1 245 ? -4.634 -1.949 -0.664 1.00 98.06 245 ASP A C 1
ATOM 1862 O O . ASP A 1 245 ? -3.531 -2.314 -0.239 1.00 98.06 245 ASP A O 1
ATOM 1866 N N . TYR A 1 246 ? -5.769 -2.168 -0.014 1.00 98.50 246 TYR A N 1
ATOM 1867 C CA . TYR A 1 246 ? -5.836 -2.845 1.265 1.00 98.50 246 TYR A CA 1
ATOM 1868 C C . TYR A 1 246 ? -6.949 -3.879 1.268 1.00 98.50 246 TYR A C 1
ATOM 1870 O O . TYR A 1 246 ? -8.090 -3.572 0.924 1.00 98.50 246 TYR A O 1
ATOM 1878 N N . PHE A 1 247 ? -6.628 -5.083 1.737 1.00 98.62 247 PHE A N 1
ATOM 1879 C CA . PHE A 1 247 ? -7.602 -6.125 2.033 1.00 98.62 247 PHE A CA 1
ATOM 1880 C C . PHE A 1 247 ? -7.384 -6.651 3.452 1.00 98.62 247 PHE A C 1
ATOM 1882 O O . PHE A 1 247 ? -6.334 -7.214 3.772 1.00 98.62 247 PHE A O 1
ATOM 1889 N N . PHE A 1 248 ? -8.399 -6.507 4.302 1.00 98.50 248 PHE A N 1
ATOM 1890 C CA . PHE A 1 248 ? -8.323 -6.866 5.713 1.00 98.50 248 PHE A CA 1
ATOM 1891 C C . PHE A 1 248 ? -8.157 -8.377 5.933 1.00 98.50 248 PHE A C 1
ATOM 1893 O O . PHE A 1 248 ? -8.949 -9.197 5.454 1.00 98.50 248 PHE A O 1
ATOM 1900 N N . GLY A 1 249 ? -7.143 -8.749 6.715 1.00 97.69 249 GLY A N 1
ATOM 1901 C CA . GLY A 1 249 ? -6.788 -10.142 6.991 1.00 97.69 249 GLY A CA 1
ATOM 1902 C C . GLY A 1 249 ? -6.296 -10.415 8.411 1.00 97.69 249 GLY A C 1
ATOM 1903 O O . GLY A 1 249 ? -5.871 -11.536 8.684 1.00 97.69 249 GLY A O 1
ATOM 1904 N N . TRP A 1 250 ? -6.354 -9.451 9.338 1.00 98.25 250 TRP A N 1
ATOM 1905 C CA . TRP A 1 250 ? -5.960 -9.691 10.732 1.00 98.25 250 TRP A CA 1
ATOM 1906 C C . TRP A 1 250 ? -6.697 -10.893 11.320 1.00 98.25 250 TRP A C 1
ATOM 1908 O O . TRP A 1 250 ? -7.917 -11.025 11.186 1.00 98.25 250 TRP A O 1
ATOM 1918 N N . THR A 1 251 ? -5.959 -11.775 11.991 1.00 97.62 251 THR A N 1
ATOM 1919 C CA . THR A 1 251 ? -6.538 -12.903 12.735 1.00 97.62 251 THR A CA 1
ATOM 1920 C C . THR A 1 251 ? -7.449 -12.406 13.859 1.00 97.62 251 THR A C 1
ATOM 1922 O O . THR A 1 251 ? -7.288 -11.292 14.351 1.00 97.62 251 THR A O 1
ATOM 1925 N N . ALA A 1 252 ? -8.379 -13.243 14.326 1.00 93.12 252 ALA A N 1
ATOM 1926 C CA . ALA A 1 252 ? -9.276 -12.869 15.424 1.00 93.12 252 ALA A CA 1
ATOM 1927 C C . ALA A 1 252 ? -8.515 -12.454 16.703 1.00 93.12 252 ALA A C 1
ATOM 1929 O O . ALA A 1 252 ? -8.878 -11.474 17.350 1.00 93.12 252 ALA A O 1
ATOM 1930 N N . ALA A 1 253 ? -7.421 -13.152 17.037 1.00 92.75 253 ALA A N 1
ATOM 1931 C CA . ALA A 1 253 ? -6.545 -12.773 18.149 1.00 92.75 253 ALA A CA 1
ATOM 1932 C C . ALA A 1 253 ? -5.826 -11.435 17.887 1.00 92.75 253 ALA A C 1
ATOM 1934 O O . ALA A 1 253 ? -5.756 -10.582 18.773 1.00 92.75 253 ALA A O 1
ATOM 1935 N N . GLY A 1 254 ? -5.363 -11.228 16.653 1.00 95.69 254 GLY A N 1
ATOM 1936 C CA . GLY A 1 254 ? -4.730 -9.990 16.213 1.00 95.69 254 GLY A CA 1
ATOM 1937 C C . GLY A 1 254 ? -5.641 -8.770 16.286 1.00 95.69 254 GLY A C 1
ATOM 1938 O O . GLY A 1 254 ? -5.203 -7.722 16.748 1.00 95.69 254 GLY A O 1
ATOM 1939 N N . VAL A 1 255 ? -6.922 -8.912 15.937 1.00 96.88 255 VAL A N 1
ATOM 1940 C CA . VAL A 1 255 ? -7.921 -7.835 16.055 1.00 96.88 255 VAL A CA 1
ATOM 1941 C C . VAL A 1 255 ? -8.014 -7.311 17.485 1.00 96.88 255 VAL A C 1
ATOM 1943 O O . VAL A 1 255 ? -8.024 -6.099 17.697 1.00 96.88 255 VAL A O 1
ATOM 1946 N N . ALA A 1 256 ? -8.025 -8.205 18.477 1.00 95.75 256 ALA A N 1
ATOM 1947 C CA . ALA A 1 256 ? -8.039 -7.800 19.878 1.00 95.75 256 ALA A CA 1
ATOM 1948 C C . ALA A 1 256 ? -6.754 -7.052 20.267 1.00 95.75 256 ALA A C 1
ATOM 1950 O O . ALA A 1 256 ? -6.813 -6.089 21.030 1.00 95.75 256 ALA A O 1
ATOM 1951 N N . THR A 1 257 ? -5.595 -7.473 19.754 1.00 95.50 257 THR A N 1
ATOM 1952 C CA . THR A 1 257 ? -4.311 -6.806 20.018 1.00 95.50 257 THR A CA 1
ATOM 1953 C C . THR A 1 257 ? -4.230 -5.428 19.369 1.00 95.50 257 THR A C 1
ATOM 1955 O O . THR A 1 257 ? -3.924 -4.461 20.065 1.00 95.50 257 THR A O 1
ATOM 1958 N N . MET A 1 258 ? -4.610 -5.309 18.097 1.00 95.44 258 MET A N 1
ATOM 1959 C CA . MET A 1 258 ? -4.709 -4.030 17.392 1.00 95.44 258 MET A CA 1
ATOM 1960 C C . MET A 1 258 ? -5.663 -3.068 18.109 1.00 95.44 258 MET A C 1
ATOM 1962 O O . MET A 1 258 ? -5.322 -1.906 18.317 1.00 95.44 258 MET A O 1
ATOM 1966 N N . ALA A 1 259 ? -6.836 -3.542 18.541 1.00 95.50 259 ALA A N 1
ATOM 1967 C CA . ALA A 1 259 ? -7.784 -2.710 19.276 1.00 95.50 259 ALA A CA 1
ATOM 1968 C C . ALA A 1 259 ? -7.202 -2.200 20.604 1.00 95.50 259 ALA A C 1
ATOM 1970 O O . ALA A 1 259 ? -7.410 -1.036 20.941 1.00 95.50 259 ALA A O 1
ATOM 1971 N N . ARG A 1 260 ? -6.456 -3.028 21.352 1.00 94.56 260 ARG A N 1
ATOM 1972 C CA . ARG A 1 260 ? -5.766 -2.571 22.572 1.00 94.56 260 ARG A CA 1
ATOM 1973 C C . ARG A 1 260 ? -4.707 -1.519 22.248 1.00 94.56 260 ARG A C 1
ATOM 1975 O O . ARG A 1 260 ? -4.728 -0.465 22.866 1.00 94.56 260 ARG A O 1
ATOM 1982 N N . ALA A 1 261 ? -3.859 -1.770 21.251 1.00 92.38 261 ALA A N 1
ATOM 1983 C CA . ALA A 1 261 ? -2.802 -0.847 20.839 1.00 92.38 261 ALA A CA 1
ATOM 1984 C C . ALA A 1 261 ? -3.353 0.522 20.397 1.00 92.38 261 ALA A C 1
ATOM 1986 O O . ALA A 1 261 ? -2.869 1.558 20.834 1.00 92.38 261 ALA A O 1
ATOM 1987 N N . LEU A 1 262 ? -4.431 0.550 19.607 1.00 92.44 262 LEU A N 1
ATOM 1988 C CA . LEU A 1 262 ? -5.078 1.800 19.177 1.00 92.44 262 LEU A CA 1
ATOM 1989 C C . LEU A 1 262 ? -5.821 2.530 20.306 1.00 92.44 262 LEU A C 1
ATOM 1991 O O . LEU A 1 262 ? -6.143 3.712 20.179 1.00 92.44 262 LEU A O 1
ATOM 1995 N N . ASN A 1 263 ? -6.132 1.852 21.409 1.00 92.25 263 ASN A N 1
ATOM 1996 C CA . ASN A 1 263 ? -6.710 2.479 22.597 1.00 92.25 263 ASN A CA 1
ATOM 1997 C C . ASN A 1 263 ? -5.668 2.866 23.650 1.00 92.25 263 ASN A C 1
ATOM 1999 O O . ASN A 1 263 ? -6.038 3.501 24.636 1.00 92.25 263 ASN A O 1
ATOM 2003 N N . ASP A 1 264 ? -4.396 2.533 23.439 1.00 89.56 264 ASP A N 1
ATOM 2004 C CA . ASP A 1 264 ? -3.315 2.857 24.358 1.00 89.56 264 ASP A CA 1
ATOM 2005 C C . ASP A 1 264 ? -2.610 4.159 23.926 1.00 89.56 264 ASP A C 1
ATOM 2007 O O . ASP A 1 264 ? -1.960 4.185 22.878 1.00 89.56 264 ASP A O 1
ATOM 2011 N N . PRO A 1 265 ? -2.703 5.255 24.704 1.00 83.06 265 PRO A N 1
ATOM 2012 C CA . PRO A 1 265 ? -2.031 6.516 24.386 1.00 83.06 265 PRO A CA 1
ATOM 2013 C C . PRO A 1 265 ? -0.496 6.437 24.479 1.00 83.06 265 PRO A C 1
ATOM 2015 O O . PRO A 1 265 ? 0.188 7.376 24.075 1.00 83.06 265 PRO A O 1
ATOM 2018 N N . GLN A 1 266 ? 0.071 5.353 25.023 1.00 80.19 266 GLN A N 1
ATOM 2019 C CA . GLN A 1 266 ? 1.518 5.124 25.008 1.00 80.19 266 GLN A CA 1
ATOM 2020 C C . GLN A 1 266 ? 2.005 4.616 23.643 1.00 80.19 266 GLN A C 1
ATOM 2022 O O . GLN A 1 266 ? 3.170 4.820 23.296 1.00 80.19 266 GLN A O 1
ATOM 2027 N N . CYS A 1 267 ? 1.123 4.009 22.845 1.00 81.81 267 CYS A N 1
ATOM 2028 C CA . CYS A 1 267 ? 1.434 3.534 21.504 1.00 81.81 267 CYS A CA 1
ATOM 2029 C C . CYS A 1 267 ? 1.500 4.718 20.518 1.00 81.81 267 CYS A C 1
ATOM 2031 O O . CYS A 1 267 ? 0.506 5.408 20.292 1.00 81.81 267 CYS A O 1
ATOM 2033 N N . MET A 1 268 ? 2.695 4.951 19.949 1.00 72.50 268 MET A N 1
ATOM 2034 C CA . MET A 1 268 ? 3.043 6.123 19.123 1.00 72.50 268 MET A CA 1
ATOM 2035 C C . MET A 1 268 ? 2.806 7.471 19.821 1.00 72.50 268 MET A C 1
ATOM 2037 O O . MET A 1 268 ? 2.242 8.399 19.242 1.00 72.50 268 MET A O 1
ATOM 2041 N N . ASN A 1 269 ? 3.302 7.623 21.054 1.00 55.88 269 ASN A N 1
ATOM 2042 C CA . ASN A 1 269 ? 3.516 8.967 21.588 1.00 55.88 269 ASN A CA 1
ATOM 2043 C C . ASN A 1 269 ? 4.553 9.722 20.722 1.00 55.88 269 ASN A C 1
ATOM 2045 O O . ASN A 1 269 ? 5.368 9.118 20.022 1.00 55.88 269 ASN A O 1
ATOM 2049 N N . SER A 1 270 ? 4.528 11.055 20.754 1.00 45.47 270 SER A N 1
ATOM 2050 C CA . SER A 1 270 ? 5.337 11.941 19.896 1.00 45.47 270 SER A CA 1
ATOM 2051 C C . SER A 1 270 ? 6.864 11.739 19.973 1.00 45.47 270 SER A C 1
ATOM 2053 O O . SER A 1 270 ? 7.591 12.322 19.169 1.00 45.47 270 SER A O 1
ATOM 2055 N N . ALA A 1 271 ? 7.367 10.895 20.882 1.00 42.88 271 ALA A N 1
ATOM 2056 C CA . ALA A 1 271 ? 8.773 10.506 20.974 1.00 42.88 271 ALA A CA 1
ATOM 2057 C C . ALA A 1 271 ? 9.140 9.258 20.137 1.00 42.88 271 ALA A C 1
ATOM 2059 O O . ALA A 1 271 ? 10.320 9.025 19.891 1.00 42.88 271 ALA A O 1
ATOM 2060 N N . GLY A 1 272 ? 8.165 8.462 19.677 1.00 42.72 272 GLY A N 1
ATOM 2061 C CA . GLY A 1 272 ? 8.384 7.175 18.990 1.00 42.72 272 GLY A CA 1
ATOM 2062 C C . GLY A 1 272 ? 8.643 7.253 17.485 1.00 42.72 272 GLY A C 1
ATOM 2063 O O . GLY A 1 272 ? 8.759 6.225 16.829 1.00 42.72 272 GLY A O 1
ATOM 2064 N N . ILE A 1 273 ? 8.710 8.462 16.928 1.00 45.59 273 ILE A N 1
ATOM 2065 C CA . ILE A 1 273 ? 8.774 8.702 15.478 1.00 45.59 273 ILE A CA 1
ATOM 2066 C C . ILE A 1 273 ? 10.191 9.109 15.035 1.00 45.59 273 ILE A C 1
ATOM 2068 O O . ILE A 1 273 ? 10.475 9.180 13.844 1.00 45.59 273 ILE A O 1
ATOM 2072 N N . LEU A 1 274 ? 11.113 9.383 15.967 1.00 36.78 274 LEU A N 1
ATOM 2073 C CA . LEU A 1 274 ? 12.458 9.861 15.634 1.00 36.78 274 LEU A CA 1
ATOM 2074 C C . LEU A 1 274 ? 13.481 8.713 15.518 1.00 36.78 274 LEU A C 1
ATOM 2076 O O . LEU A 1 274 ? 13.485 7.811 16.359 1.00 36.78 274 LEU A O 1
ATOM 2080 N N . PRO A 1 275 ? 14.408 8.754 14.538 1.00 36.31 275 PRO A N 1
ATOM 2081 C CA . PRO A 1 275 ? 15.477 7.767 14.427 1.00 36.31 275 PRO A CA 1
ATOM 2082 C C . PRO A 1 275 ? 16.405 7.866 15.644 1.00 36.31 275 PRO A C 1
ATOM 2084 O O . PRO A 1 275 ? 16.858 8.959 15.983 1.00 36.31 275 PRO A O 1
ATOM 2087 N N . GLY A 1 276 ? 16.720 6.730 16.276 1.00 40.66 276 GLY A N 1
ATOM 2088 C CA . GLY A 1 276 ? 17.679 6.648 17.388 1.00 40.66 276 GLY A CA 1
ATOM 2089 C C . GLY A 1 276 ? 17.077 6.510 18.790 1.00 40.66 276 GLY A C 1
ATOM 2090 O O . GLY A 1 276 ? 17.835 6.487 19.759 1.00 40.66 276 GLY A O 1
ATOM 2091 N N . TYR A 1 277 ? 15.752 6.390 18.928 1.00 41.00 277 TYR A N 1
ATOM 2092 C CA . TYR A 1 277 ? 15.138 6.104 20.228 1.00 41.00 277 TYR A CA 1
ATOM 2093 C C . TYR A 1 277 ? 15.196 4.606 20.590 1.00 41.00 277 TYR A C 1
ATOM 2095 O O . TYR A 1 277 ? 15.059 3.751 19.713 1.00 41.00 277 TYR A O 1
ATOM 2103 N N . PRO A 1 278 ? 15.411 4.264 21.877 1.00 38.59 278 PRO A N 1
ATOM 2104 C CA . PRO A 1 278 ? 15.444 2.882 22.341 1.00 38.59 278 PRO A CA 1
ATOM 2105 C C . PRO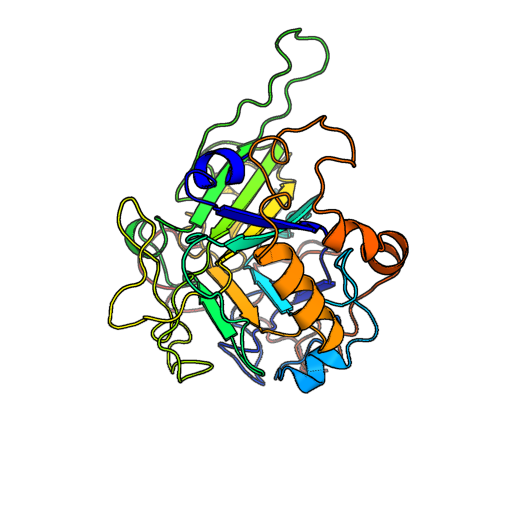 A 1 278 ? 14.106 2.165 22.115 1.00 38.59 278 PRO A C 1
ATOM 2107 O O . PRO A 1 278 ? 13.038 2.776 22.115 1.00 38.59 278 PRO A O 1
ATOM 2110 N N . ALA A 1 279 ? 14.177 0.836 22.003 1.00 42.62 279 ALA A N 1
ATOM 2111 C CA . ALA A 1 279 ? 13.053 -0.083 21.800 1.00 42.62 279 ALA A CA 1
ATOM 2112 C C . ALA A 1 279 ? 11.862 0.092 22.768 1.00 42.62 279 ALA A C 1
ATOM 2114 O O . ALA A 1 279 ? 10.782 -0.402 22.472 1.00 42.62 279 ALA A O 1
ATOM 2115 N N . SER A 1 280 ? 12.049 0.797 23.887 1.00 37.66 280 SER A N 1
ATOM 2116 C CA . SER A 1 280 ? 11.050 1.122 24.911 1.00 37.66 280 SER A CA 1
ATOM 2117 C C . SER A 1 280 ? 10.122 2.301 24.562 1.00 37.66 280 SER A C 1
ATOM 2119 O O . SER A 1 280 ? 9.340 2.720 25.407 1.00 37.66 280 SER A O 1
ATOM 2121 N N . VAL A 1 281 ? 10.231 2.883 23.358 1.00 48.88 281 VAL A N 1
ATOM 2122 C CA . VAL A 1 281 ? 9.248 3.847 22.797 1.00 48.88 281 VAL A CA 1
ATOM 2123 C C . VAL A 1 281 ? 8.373 3.189 21.715 1.00 48.88 281 VAL A C 1
ATOM 2125 O O . VAL A 1 281 ? 7.590 3.841 21.026 1.00 48.88 281 VAL A O 1
ATOM 2128 N N . ARG A 1 282 ? 8.497 1.865 21.561 1.00 64.12 282 ARG A N 1
ATOM 2129 C CA . ARG A 1 282 ? 7.595 1.050 20.749 1.00 64.12 282 ARG A CA 1
ATOM 2130 C C . ARG A 1 282 ? 6.307 0.811 21.529 1.00 64.12 282 ARG A C 1
ATOM 2132 O O . ARG A 1 282 ? 6.309 0.767 22.751 1.00 64.12 282 ARG A O 1
ATOM 2139 N N . CYS A 1 283 ? 5.198 0.659 20.814 1.00 80.38 283 CYS A N 1
ATOM 2140 C CA . CYS A 1 283 ? 3.957 0.184 21.412 1.00 80.38 283 CYS A CA 1
ATOM 2141 C C . CYS A 1 283 ? 4.213 -1.204 22.022 1.00 80.38 283 CYS A C 1
ATOM 2143 O O . CYS A 1 283 ? 4.292 -2.176 21.273 1.00 80.38 283 CYS A O 1
ATOM 2145 N N . ASP A 1 284 ? 4.370 -1.303 23.347 1.00 85.19 284 ASP A N 1
ATOM 2146 C CA . ASP A 1 284 ? 4.751 -2.550 24.037 1.00 85.19 284 ASP A CA 1
ATOM 2147 C C . ASP A 1 284 ? 3.792 -3.701 23.710 1.00 85.19 284 ASP A C 1
ATOM 2149 O O . ASP A 1 284 ? 4.204 -4.848 23.543 1.00 85.19 284 ASP A O 1
ATOM 2153 N N . ILE A 1 285 ? 2.508 -3.375 23.528 1.00 90.75 285 ILE A N 1
ATOM 2154 C CA . ILE A 1 285 ? 1.462 -4.310 23.098 1.00 90.75 285 ILE A CA 1
ATOM 2155 C C . ILE A 1 285 ? 1.820 -4.979 21.762 1.00 90.75 285 ILE A C 1
ATOM 2157 O O . ILE A 1 285 ? 1.607 -6.181 21.607 1.00 90.75 285 ILE A O 1
ATOM 2161 N N . MET A 1 286 ? 2.349 -4.209 20.809 1.00 90.88 286 MET A N 1
ATOM 2162 C CA . MET A 1 286 ? 2.759 -4.711 19.498 1.00 90.88 286 MET A CA 1
ATOM 2163 C C . MET A 1 286 ? 4.145 -5.347 19.547 1.00 90.88 286 MET A C 1
ATOM 2165 O O . MET A 1 286 ? 4.342 -6.411 18.969 1.00 90.88 286 MET A O 1
ATOM 2169 N N . ALA A 1 287 ? 5.082 -4.755 20.293 1.00 86.88 287 ALA A N 1
ATOM 2170 C CA . ALA A 1 287 ? 6.424 -5.303 20.473 1.00 86.88 287 ALA A CA 1
ATOM 2171 C C . ALA A 1 287 ? 6.391 -6.715 21.084 1.00 86.88 287 ALA A C 1
ATOM 2173 O O . ALA A 1 287 ? 7.182 -7.568 20.700 1.00 86.88 287 ALA A O 1
ATOM 2174 N N . ALA A 1 288 ? 5.437 -6.991 21.978 1.00 90.12 288 ALA A N 1
ATOM 2175 C CA . ALA A 1 288 ? 5.245 -8.308 22.584 1.00 90.12 288 ALA A CA 1
ATOM 2176 C C . ALA A 1 288 ? 4.817 -9.409 21.594 1.00 90.12 288 ALA A C 1
ATOM 2178 O O . ALA A 1 288 ? 4.897 -10.589 21.935 1.00 90.12 288 ALA A O 1
ATOM 2179 N N . ILE A 1 289 ? 4.331 -9.045 20.402 1.00 91.94 289 ILE A N 1
ATOM 2180 C CA . ILE A 1 289 ? 3.907 -9.992 19.360 1.00 91.94 289 ILE A CA 1
ATOM 2181 C C . ILE A 1 289 ? 4.702 -9.850 18.056 1.00 91.94 289 ILE A C 1
ATOM 2183 O O . ILE A 1 289 ? 4.338 -10.477 17.059 1.00 91.94 289 ILE A O 1
ATOM 2187 N N . ALA A 1 290 ? 5.748 -9.021 18.059 1.00 91.44 290 ALA A N 1
ATOM 2188 C CA . ALA A 1 290 ? 6.663 -8.885 16.939 1.00 91.44 290 ALA A CA 1
ATOM 2189 C C . ALA A 1 290 ? 7.598 -10.102 16.871 1.00 91.44 290 ALA A C 1
ATOM 2191 O O . ALA A 1 290 ? 8.125 -10.559 17.885 1.00 91.44 290 ALA A O 1
ATOM 2192 N N . ASP A 1 291 ? 7.794 -10.618 15.665 1.00 93.88 291 ASP A N 1
ATOM 2193 C CA . ASP A 1 291 ? 8.598 -11.794 15.363 1.00 93.88 291 ASP A CA 1
ATOM 2194 C C . ASP A 1 291 ? 9.341 -11.573 14.037 1.00 93.88 291 ASP A C 1
ATOM 2196 O O . ASP A 1 291 ? 8.881 -11.948 12.953 1.00 93.88 291 ASP A O 1
ATOM 2200 N N . GLU A 1 292 ? 10.495 -10.908 14.137 1.00 90.81 292 GLU A N 1
ATOM 2201 C CA . GLU A 1 292 ? 11.388 -10.619 13.006 1.00 90.81 292 GLU A CA 1
ATOM 2202 C C . GLU A 1 292 ? 11.916 -11.913 12.362 1.00 90.81 292 GLU A C 1
ATOM 2204 O O . GLU A 1 292 ? 12.032 -11.998 11.145 1.00 90.81 292 GLU A O 1
ATOM 2209 N N . ALA A 1 293 ? 12.155 -12.966 13.152 1.00 93.38 293 ALA A N 1
ATOM 2210 C CA . ALA A 1 293 ? 12.649 -14.238 12.630 1.00 93.38 293 ALA A CA 1
ATOM 2211 C C . ALA A 1 293 ? 11.589 -14.963 11.783 1.00 93.38 293 ALA A C 1
ATOM 2213 O O . ALA A 1 293 ? 11.909 -15.519 10.731 1.00 93.38 293 ALA A O 1
ATOM 2214 N N . ALA A 1 294 ? 10.323 -14.958 12.218 1.00 95.56 294 ALA A N 1
ATOM 2215 C CA . ALA A 1 294 ? 9.222 -15.505 11.427 1.00 95.56 294 ALA A CA 1
ATOM 2216 C C . ALA A 1 294 ? 8.947 -14.675 10.168 1.00 95.56 294 ALA A C 1
ATOM 2218 O O . ALA A 1 294 ? 8.615 -15.256 9.134 1.00 95.56 294 ALA A O 1
ATOM 2219 N N . MET A 1 295 ? 9.098 -13.349 10.250 1.00 94.38 295 MET A N 1
ATOM 2220 C CA . MET A 1 295 ? 9.050 -12.455 9.095 1.00 94.38 295 MET A CA 1
ATOM 2221 C C . MET A 1 295 ? 10.141 -12.828 8.084 1.00 94.38 295 MET A C 1
ATOM 2223 O O . MET A 1 295 ? 9.795 -13.211 6.974 1.00 94.38 295 MET A O 1
ATOM 2227 N N . ASP A 1 296 ? 11.418 -12.837 8.480 1.00 92.56 296 ASP A N 1
ATOM 2228 C CA . ASP A 1 296 ? 12.557 -13.134 7.595 1.00 92.56 296 ASP A CA 1
ATOM 2229 C C . ASP A 1 296 ? 12.489 -14.535 6.961 1.00 92.56 296 ASP A C 1
ATOM 2231 O O . ASP A 1 296 ? 12.935 -14.754 5.833 1.00 92.56 296 ASP A O 1
ATOM 2235 N N . ALA A 1 297 ? 11.926 -15.513 7.677 1.00 95.62 297 ALA A N 1
ATOM 2236 C CA . ALA A 1 297 ? 11.724 -16.866 7.162 1.00 95.62 297 ALA A CA 1
ATOM 2237 C C . ALA A 1 297 ? 10.520 -16.982 6.204 1.00 95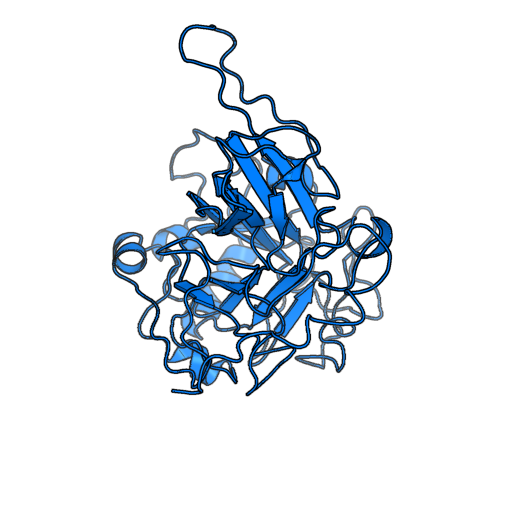.62 297 ALA A C 1
ATOM 2239 O O . ALA A 1 297 ? 10.363 -18.002 5.518 1.00 95.62 297 ALA A O 1
ATOM 2240 N N . CYS A 1 298 ? 9.645 -15.975 6.163 1.00 95.19 298 CYS A N 1
ATOM 2241 C CA . CYS A 1 298 ? 8.402 -16.020 5.413 1.00 95.19 298 CYS A CA 1
ATOM 2242 C C . CYS A 1 298 ? 8.615 -15.705 3.931 1.00 95.19 298 CYS A C 1
ATOM 2244 O O . CYS A 1 298 ? 9.166 -14.682 3.549 1.00 95.19 298 CYS A O 1
ATOM 2246 N N . ASN A 1 299 ? 8.098 -16.575 3.067 1.00 87.94 299 ASN A N 1
ATOM 2247 C CA . ASN A 1 299 ? 8.105 -16.384 1.620 1.00 87.94 299 ASN A CA 1
ATOM 2248 C C . ASN A 1 299 ? 6.677 -16.517 1.085 1.00 87.94 299 ASN A C 1
ATOM 2250 O O . ASN A 1 299 ? 5.873 -17.266 1.650 1.00 87.94 299 ASN A O 1
ATOM 2254 N N . ALA A 1 300 ? 6.351 -15.802 0.004 1.00 80.38 300 ALA A N 1
ATOM 2255 C CA . ALA A 1 300 ? 5.006 -15.851 -0.561 1.00 80.38 300 ALA A CA 1
ATOM 2256 C C . ALA A 1 300 ? 4.612 -17.257 -1.031 1.00 80.38 300 ALA A C 1
ATOM 2258 O O . ALA A 1 300 ? 5.378 -17.949 -1.703 1.00 80.38 300 ALA A O 1
ATOM 2259 N N . ASP A 1 301 ? 3.374 -17.641 -0.725 1.00 79.06 301 ASP A N 1
ATOM 2260 C CA . ASP A 1 301 ? 2.740 -18.865 -1.200 1.00 79.06 301 ASP A CA 1
ATOM 2261 C C . ASP A 1 301 ? 1.800 -18.495 -2.350 1.00 79.06 301 ASP A C 1
ATOM 2263 O O . ASP A 1 301 ? 0.588 -18.351 -2.187 1.00 79.06 301 ASP A O 1
ATOM 2267 N N . ILE A 1 302 ? 2.386 -18.231 -3.522 1.00 70.25 302 ILE A N 1
ATOM 2268 C CA . ILE A 1 302 ? 1.621 -17.757 -4.679 1.00 70.25 302 ILE A CA 1
ATOM 2269 C C . ILE A 1 302 ? 0.922 -18.944 -5.348 1.00 70.25 302 ILE A C 1
ATOM 2271 O O . ILE A 1 302 ? 1.465 -19.599 -6.247 1.00 70.25 302 ILE A O 1
ATOM 2275 N N . ALA A 1 303 ? -0.313 -19.191 -4.915 1.00 70.69 303 ALA A N 1
ATOM 2276 C CA . ALA A 1 303 ? -1.188 -20.226 -5.461 1.00 70.69 303 ALA A CA 1
ATOM 2277 C C . ALA A 1 303 ? -2.084 -19.731 -6.615 1.00 70.69 303 ALA A C 1
ATOM 2279 O O . ALA A 1 303 ? -2.740 -20.541 -7.268 1.00 70.69 303 ALA A O 1
ATOM 2280 N N . ALA A 1 304 ? -2.124 -18.418 -6.874 1.00 66.06 304 ALA A N 1
ATOM 2281 C CA . ALA A 1 304 ? -2.996 -17.826 -7.885 1.00 66.06 304 ALA A CA 1
ATOM 2282 C C . ALA A 1 304 ? -2.682 -18.350 -9.307 1.00 66.06 304 ALA A C 1
ATOM 2284 O O . ALA A 1 304 ? -1.508 -18.335 -9.698 1.00 66.06 304 ALA A O 1
ATOM 2285 N N . PRO A 1 305 ? -3.696 -18.715 -10.121 1.00 67.12 305 PRO A N 1
ATOM 2286 C CA . PRO A 1 305 ? -3.538 -19.029 -11.543 1.00 67.12 305 PRO A CA 1
ATOM 2287 C C . PRO A 1 305 ? -3.385 -17.736 -12.359 1.00 67.12 305 PRO A C 1
ATOM 2289 O O . PRO A 1 305 ? -4.168 -17.429 -13.257 1.00 67.12 305 PRO A O 1
ATOM 2292 N N . ILE A 1 306 ? -2.403 -16.923 -11.984 1.00 69.06 306 ILE A N 1
ATOM 2293 C CA . ILE A 1 306 ? -2.020 -15.717 -12.706 1.00 69.06 306 ILE A CA 1
ATOM 2294 C C . ILE A 1 306 ? -0.773 -15.990 -13.526 1.00 69.06 306 ILE A C 1
ATOM 2296 O O . ILE A 1 306 ? -0.017 -16.933 -13.293 1.00 69.06 306 ILE A O 1
ATOM 2300 N N . VAL A 1 307 ? -0.538 -15.097 -14.471 1.00 68.44 307 VAL A N 1
ATOM 2301 C CA . VAL A 1 307 ? 0.645 -15.119 -15.308 1.00 68.44 307 VAL A CA 1
ATOM 2302 C C . VAL A 1 307 ? 1.916 -15.056 -14.450 1.00 68.44 307 VAL A C 1
ATOM 2304 O O . VAL A 1 307 ? 2.211 -14.040 -13.821 1.00 68.44 307 VAL A O 1
ATOM 2307 N N . ARG A 1 308 ? 2.689 -16.146 -14.459 1.00 79.38 308 ARG A N 1
ATOM 2308 C CA . ARG A 1 308 ? 4.046 -16.194 -13.906 1.00 79.38 308 ARG A CA 1
ATOM 2309 C C . ARG A 1 308 ? 5.020 -15.672 -14.952 1.00 79.38 308 ARG A C 1
ATOM 2311 O O . ARG A 1 308 ? 5.564 -16.430 -15.750 1.00 79.38 308 ARG A O 1
ATOM 2318 N N . GLU A 1 309 ? 5.208 -14.361 -14.969 1.00 85.31 309 GLU A N 1
ATOM 2319 C CA . GLU A 1 309 ? 6.176 -13.706 -15.845 1.00 85.31 309 GLU A CA 1
ATOM 2320 C C . GLU A 1 309 ? 7.328 -13.092 -15.061 1.00 85.31 309 GLU A C 1
ATOM 2322 O O . GLU A 1 309 ? 7.229 -12.819 -13.866 1.00 85.31 309 GLU A O 1
ATOM 2327 N N . GLU A 1 310 ? 8.425 -12.845 -15.768 1.00 90.81 310 GLU A N 1
ATOM 2328 C CA . GLU A 1 310 ? 9.448 -11.957 -15.246 1.00 90.81 310 GLU A CA 1
ATOM 2329 C C . GLU A 1 310 ? 8.889 -10.535 -15.208 1.00 90.81 310 GLU A C 1
ATOM 2331 O O . GLU A 1 310 ? 8.467 -10.007 -16.236 1.00 90.81 310 GLU A O 1
ATOM 2336 N N . VAL A 1 311 ? 8.926 -9.921 -14.031 1.00 93.19 311 VAL A N 1
ATOM 2337 C CA . VAL A 1 311 ? 8.438 -8.559 -13.783 1.00 93.19 311 VAL A CA 1
ATOM 2338 C C . VAL A 1 311 ? 9.578 -7.599 -13.441 1.00 93.19 311 VAL A C 1
ATOM 2340 O O . VAL A 1 311 ? 9.363 -6.582 -12.803 1.00 93.19 311 VAL A O 1
ATOM 2343 N N . GLY A 1 312 ? 10.811 -7.903 -13.848 1.00 93.56 312 GLY A N 1
ATOM 2344 C CA . GLY A 1 312 ? 11.952 -7.013 -13.631 1.00 93.56 312 GLY A CA 1
ATOM 2345 C C . GLY A 1 312 ? 12.615 -7.171 -12.263 1.00 93.56 312 GLY A C 1
ATOM 2346 O O . GLY A 1 312 ? 13.326 -6.257 -11.855 1.00 93.56 312 GLY A O 1
ATOM 2347 N N . VAL A 1 313 ? 12.375 -8.284 -11.557 1.00 91.56 313 VAL A N 1
ATOM 2348 C CA . VAL A 1 313 ? 12.956 -8.561 -10.227 1.00 91.56 313 VAL A CA 1
ATOM 2349 C C . VAL A 1 313 ? 14.231 -9.379 -10.356 1.00 91.56 313 VAL A C 1
ATOM 2351 O O . VAL A 1 313 ? 15.245 -9.025 -9.765 1.00 91.56 313 VAL A O 1
ATOM 2354 N N . GLN A 1 314 ? 14.201 -10.474 -11.123 1.00 91.19 314 GLN A N 1
ATOM 2355 C CA . GLN A 1 314 ? 15.378 -11.338 -11.280 1.00 91.19 314 GLN A CA 1
ATOM 2356 C C . GLN A 1 314 ? 16.257 -10.879 -12.442 1.00 91.19 314 GLN A C 1
ATOM 2358 O O . GLN A 1 314 ? 17.475 -11.050 -12.419 1.00 91.19 314 GLN A O 1
ATOM 2363 N N . ARG A 1 315 ? 15.640 -10.307 -13.480 1.00 94.12 315 ARG A N 1
ATOM 2364 C CA . ARG A 1 315 ? 16.329 -9.783 -14.662 1.00 94.12 315 ARG A CA 1
ATOM 2365 C C . ARG A 1 315 ? 15.513 -8.672 -15.318 1.00 94.12 315 ARG A C 1
ATOM 2367 O O . ARG A 1 315 ? 14.286 -8.708 -15.232 1.00 94.12 315 ARG A O 1
ATOM 2374 N N . PRO A 1 316 ? 16.160 -7.744 -16.042 1.00 95.75 316 PRO A N 1
ATOM 2375 C CA . PRO A 1 316 ? 15.446 -6.698 -16.755 1.00 95.75 316 PRO A CA 1
ATOM 2376 C C . PRO A 1 316 ? 14.435 -7.232 -17.776 1.00 95.75 316 PRO A C 1
ATOM 2378 O O . PRO A 1 316 ? 14.677 -8.232 -18.459 1.00 95.75 316 PRO A O 1
ATOM 2381 N N . VAL A 1 317 ? 13.324 -6.516 -17.925 1.00 94.44 317 VAL A N 1
ATOM 2382 C CA . VAL A 1 317 ? 12.249 -6.796 -18.886 1.00 94.44 317 VAL A CA 1
ATOM 2383 C C . VAL A 1 317 ? 12.268 -5.797 -20.037 1.00 94.44 317 VAL A C 1
ATOM 2385 O O . VAL A 1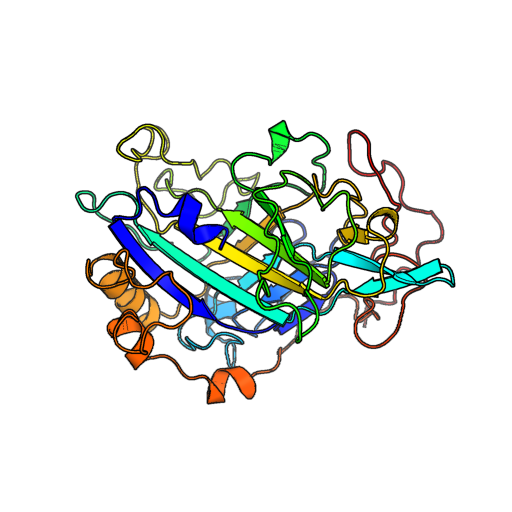 317 ? 12.651 -4.642 -19.878 1.00 94.44 317 VAL A O 1
ATOM 2388 N N . ALA A 1 318 ? 11.854 -6.219 -21.231 1.00 92.69 318 ALA A N 1
ATOM 2389 C CA . ALA A 1 318 ? 11.891 -5.357 -22.418 1.00 92.69 318 ALA A CA 1
ATOM 2390 C C . ALA A 1 318 ? 10.913 -4.166 -22.345 1.00 92.69 318 ALA A C 1
ATOM 2392 O O . ALA A 1 318 ? 11.136 -3.142 -22.984 1.00 92.69 318 ALA A O 1
ATOM 2393 N N . ALA A 1 319 ? 9.838 -4.299 -21.568 1.00 92.00 319 ALA A N 1
ATOM 2394 C CA . ALA A 1 319 ? 8.827 -3.274 -21.333 1.00 92.00 319 ALA A CA 1
ATOM 2395 C C . ALA A 1 319 ? 8.266 -3.429 -19.914 1.00 92.00 319 ALA A C 1
ATOM 2397 O O . ALA A 1 319 ? 8.362 -4.514 -19.339 1.00 92.00 319 ALA A O 1
ATOM 2398 N N . LEU A 1 320 ? 7.646 -2.375 -19.374 1.00 93.50 320 LEU A N 1
ATOM 2399 C CA . LEU A 1 320 ? 6.927 -2.463 -18.101 1.00 93.50 320 LEU A CA 1
ATOM 2400 C C . LEU A 1 320 ? 5.881 -3.597 -18.148 1.00 93.50 320 LEU A C 1
ATOM 2402 O O . LEU A 1 320 ? 5.211 -3.747 -19.181 1.00 93.50 320 LEU A O 1
ATOM 2406 N N . PRO A 1 321 ? 5.705 -4.382 -17.064 1.00 91.56 321 PRO A N 1
ATOM 2407 C CA . PRO A 1 321 ? 4.782 -5.517 -17.050 1.00 91.56 321 PRO A CA 1
ATOM 2408 C C . PRO A 1 321 ? 3.371 -5.135 -17.491 1.00 91.56 321 PRO A C 1
ATOM 2410 O O . PRO A 1 321 ? 2.848 -4.104 -17.079 1.00 91.56 321 PRO A O 1
ATOM 2413 N N . GLY A 1 322 ? 2.743 -5.966 -18.328 1.00 88.06 322 GLY A N 1
ATOM 2414 C CA . GLY A 1 322 ? 1.456 -5.641 -18.958 1.00 88.06 322 GLY A CA 1
ATOM 2415 C C . GLY A 1 322 ? 1.563 -4.671 -20.144 1.00 88.06 322 GLY A C 1
ATOM 2416 O O . GLY A 1 322 ? 0.537 -4.138 -20.578 1.00 88.06 322 GLY A O 1
ATOM 2417 N N . CYS A 1 323 ? 2.785 -4.459 -20.649 1.00 87.25 323 CYS A N 1
ATOM 2418 C CA . CYS A 1 323 ? 3.149 -3.586 -21.768 1.00 87.25 323 CYS A CA 1
ATOM 2419 C C . CYS A 1 323 ? 2.635 -2.162 -21.615 1.00 87.25 323 CYS A C 1
ATOM 2421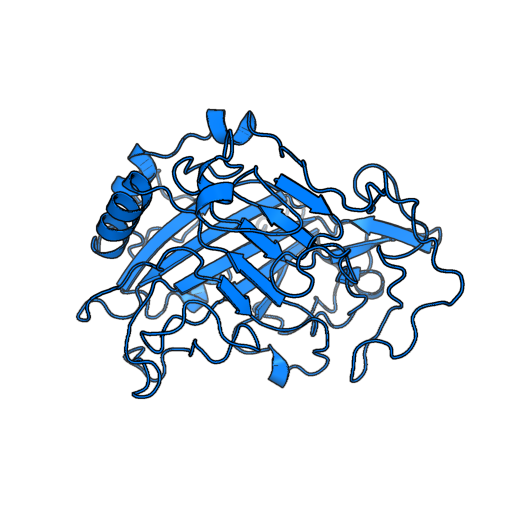 O O . CYS A 1 323 ? 2.118 -1.573 -22.567 1.00 87.25 323 CYS A O 1
ATOM 2423 N N . ASN A 1 324 ? 2.742 -1.623 -20.406 1.00 88.19 324 ASN A N 1
ATOM 2424 C CA . ASN A 1 324 ? 2.292 -0.270 -20.144 1.00 88.19 324 ASN A CA 1
ATOM 2425 C C . ASN A 1 324 ? 3.236 0.729 -20.824 1.00 88.19 324 ASN A C 1
ATOM 2427 O O . ASN A 1 324 ? 4.432 0.743 -20.514 1.00 88.19 324 ASN A O 1
ATOM 2431 N N . PRO A 1 325 ? 2.743 1.543 -21.774 1.00 87.75 325 PRO A N 1
ATOM 2432 C CA . PRO A 1 325 ? 3.541 2.626 -22.315 1.00 87.75 325 PRO A CA 1
ATOM 2433 C C . PRO A 1 325 ? 3.645 3.743 -21.274 1.00 87.75 325 PRO A C 1
ATOM 2435 O O . PRO A 1 325 ? 2.794 3.886 -20.395 1.00 87.75 325 PRO A O 1
ATOM 2438 N N . LEU A 1 326 ? 4.695 4.549 -21.391 1.00 88.50 326 LEU A N 1
ATOM 2439 C CA . LEU A 1 326 ? 4.872 5.692 -20.509 1.00 88.50 326 LEU A CA 1
ATOM 2440 C C . LEU A 1 326 ? 3.853 6.789 -20.823 1.00 88.50 326 LEU A C 1
ATOM 2442 O O . LEU A 1 326 ? 3.573 7.056 -21.994 1.00 88.50 326 LEU A O 1
ATOM 2446 N N . TYR A 1 327 ? 3.347 7.456 -19.789 1.00 84.56 327 TYR A N 1
ATOM 2447 C CA . TYR A 1 327 ? 2.472 8.614 -19.938 1.00 84.56 327 TYR A CA 1
ATOM 2448 C C . TYR A 1 327 ? 2.727 9.672 -18.867 1.00 84.56 327 TYR A C 1
ATOM 2450 O O . TYR A 1 327 ? 3.015 9.370 -17.708 1.00 84.56 327 TYR A O 1
ATOM 2458 N N . ASP A 1 328 ? 2.572 10.919 -19.310 1.00 69.31 328 ASP A N 1
ATOM 2459 C CA . ASP A 1 328 ? 2.718 12.143 -18.516 1.00 69.31 328 ASP A CA 1
ATOM 2460 C C . ASP A 1 328 ? 1.447 13.026 -18.575 1.00 69.31 328 ASP A C 1
ATOM 2462 O O . ASP A 1 328 ? 1.389 14.066 -17.924 1.00 69.31 328 ASP A O 1
ATOM 2466 N N . GLY A 1 329 ? 0.430 12.640 -19.365 1.00 60.47 329 GLY A N 1
ATOM 2467 C CA . GLY A 1 329 ? -0.791 13.418 -19.648 1.00 60.47 329 GLY A CA 1
ATOM 2468 C C . GLY A 1 329 ? -2.089 12.657 -19.334 1.00 60.47 329 GLY A C 1
ATOM 2469 O O . GLY A 1 329 ? -2.003 11.489 -18.975 1.00 60.47 329 GLY A O 1
ATOM 2470 N N . PRO A 1 330 ? -3.276 13.295 -19.443 1.00 47.50 330 PRO A N 1
ATOM 2471 C CA . PRO A 1 330 ? -4.537 12.791 -18.890 1.00 47.50 330 PRO A CA 1
ATOM 2472 C C . PRO A 1 330 ? -5.049 11.452 -19.438 1.00 47.50 330 PRO A C 1
ATOM 2474 O O . PRO A 1 330 ? -5.126 11.266 -20.650 1.00 47.50 330 PRO A O 1
ATOM 2477 N N . GLY A 1 331 ? -5.485 10.575 -18.519 1.00 53.06 331 GLY A N 1
ATOM 2478 C CA . GLY A 1 331 ? -5.952 9.206 -18.770 1.00 53.06 331 GLY A CA 1
ATOM 2479 C C . GLY A 1 331 ? -4.849 8.138 -18.719 1.00 53.06 331 GLY A C 1
ATOM 2480 O O . GLY A 1 331 ? -3.672 8.429 -18.916 1.00 53.06 331 GLY A O 1
ATOM 2481 N N . LEU A 1 332 ? -5.233 6.872 -18.486 1.00 59.06 332 LEU A N 1
ATOM 2482 C CA . LEU A 1 332 ? -4.361 5.750 -18.857 1.00 59.06 332 LEU A CA 1
ATOM 2483 C C . LEU A 1 332 ? -4.108 5.817 -20.371 1.00 59.06 332 LEU A C 1
ATOM 2485 O O . LEU A 1 332 ? -5.009 6.233 -21.107 1.00 59.06 332 LEU A O 1
ATOM 2489 N N . PRO A 1 333 ? -2.943 5.367 -20.862 1.00 59.69 333 PRO A N 1
ATOM 2490 C CA . PRO A 1 333 ? -2.704 5.254 -22.291 1.00 59.69 333 PRO A CA 1
ATOM 2491 C C . PRO A 1 333 ? -3.866 4.486 -22.943 1.00 59.69 333 PRO A C 1
ATOM 2493 O O . PRO A 1 333 ? -4.112 3.337 -22.567 1.00 59.69 333 PRO A O 1
ATOM 2496 N N . PRO A 1 334 ? -4.604 5.088 -23.895 1.00 51.31 334 PRO A N 1
ATOM 2497 C CA . PRO A 1 334 ? -5.855 4.517 -24.399 1.00 51.31 334 PRO A CA 1
ATOM 2498 C C . PRO A 1 334 ? -5.636 3.223 -25.193 1.00 51.31 334 PRO A C 1
ATOM 2500 O O . PRO A 1 334 ? -6.570 2.458 -25.417 1.00 51.31 334 PRO A O 1
ATOM 2503 N N . THR A 1 335 ? -4.398 2.963 -25.612 1.00 59.78 335 THR A N 1
ATOM 2504 C CA . THR A 1 335 ? -4.013 1.789 -26.388 1.00 59.78 335 THR A CA 1
ATOM 2505 C C . THR A 1 335 ? -2.722 1.201 -25.843 1.00 59.78 335 THR A C 1
ATOM 2507 O O . THR A 1 335 ? -1.657 1.818 -25.935 1.00 59.78 335 THR A O 1
ATOM 2510 N N . LYS A 1 336 ? -2.804 -0.022 -25.317 1.00 65.44 336 LYS A N 1
ATOM 2511 C CA . LYS A 1 336 ? -1.623 -0.863 -25.109 1.00 65.44 336 LYS A CA 1
ATOM 2512 C C . LYS A 1 336 ? -1.075 -1.320 -26.471 1.00 65.44 336 LYS A C 1
ATOM 2514 O O . LYS A 1 336 ? -1.865 -1.477 -27.406 1.00 65.44 336 LYS A O 1
ATOM 2519 N N . PRO A 1 337 ? 0.243 -1.548 -26.618 1.00 66.31 337 PRO A N 1
ATOM 2520 C CA . PRO A 1 337 ? 0.807 -2.092 -27.850 1.00 66.31 337 PRO A CA 1
ATOM 2521 C C . PRO A 1 337 ? 0.121 -3.407 -28.252 1.00 66.31 337 PRO A C 1
ATOM 2523 O O . PRO A 1 337 ? -0.038 -4.306 -27.427 1.00 66.31 337 PRO A O 1
ATOM 2526 N N . THR A 1 338 ? -0.251 -3.542 -29.527 1.00 57.62 338 THR A N 1
ATOM 2527 C CA . THR A 1 338 ? -0.927 -4.739 -30.072 1.00 57.62 338 THR A CA 1
ATOM 2528 C C . THR A 1 338 ? -0.051 -5.994 -30.048 1.00 57.62 338 THR A C 1
ATOM 2530 O O . THR A 1 338 ? -0.563 -7.106 -30.105 1.00 57.62 338 THR A O 1
ATOM 2533 N N . THR A 1 339 ? 1.266 -5.825 -29.931 1.00 62.84 339 THR A N 1
ATOM 2534 C CA . THR A 1 339 ? 2.269 -6.895 -29.849 1.00 62.84 339 THR A CA 1
ATOM 2535 C C . THR A 1 339 ? 2.625 -7.270 -28.411 1.00 62.84 339 THR A C 1
ATOM 2537 O O . THR A 1 339 ? 3.693 -7.839 -28.182 1.00 62.84 339 THR A O 1
ATOM 2540 N N . CYS A 1 340 ? 1.795 -6.909 -27.427 1.00 64.06 340 CYS A N 1
ATOM 2541 C CA . CYS A 1 340 ? 2.077 -7.246 -26.040 1.00 64.06 340 CYS A CA 1
ATOM 2542 C C . CYS A 1 340 ? 2.101 -8.771 -25.863 1.00 64.06 340 CYS A C 1
ATOM 2544 O O . CYS A 1 340 ? 1.083 -9.414 -26.139 1.00 64.06 340 CYS A O 1
ATOM 2546 N N . PRO A 1 341 ? 3.217 -9.372 -25.411 1.00 59.94 341 PRO A N 1
ATOM 2547 C CA . PRO A 1 341 ? 3.230 -10.787 -25.093 1.00 59.94 341 PRO A CA 1
ATOM 2548 C C . PRO A 1 341 ? 2.230 -11.008 -23.961 1.00 59.94 341 PRO A C 1
ATOM 2550 O O . PRO A 1 341 ? 2.440 -10.525 -22.854 1.00 59.94 341 PRO A O 1
ATOM 2553 N N . VAL A 1 342 ? 1.125 -11.702 -24.234 1.00 55.78 342 VAL A N 1
ATOM 2554 C CA . VAL A 1 342 ? 0.317 -12.309 -23.175 1.00 55.78 342 VAL A CA 1
ATOM 2555 C C . VAL A 1 342 ? 1.085 -13.565 -22.793 1.00 55.78 342 VAL A C 1
ATOM 2557 O O . VAL A 1 342 ? 1.146 -14.488 -23.610 1.00 55.78 342 VAL A O 1
ATOM 2560 N N . PRO A 1 343 ? 1.755 -13.615 -21.633 1.00 52.66 343 PRO A N 1
ATOM 2561 C CA . PRO A 1 343 ? 2.487 -14.816 -21.286 1.00 52.66 343 PRO A CA 1
ATOM 2562 C C . PRO A 1 343 ? 1.453 -15.923 -21.058 1.00 52.66 343 PRO A C 1
ATOM 2564 O O . PRO A 1 343 ? 0.356 -15.664 -20.555 1.00 52.66 343 PRO A O 1
ATOM 2567 N N . ALA A 1 344 ? 1.761 -17.130 -21.534 1.00 43.31 344 ALA A N 1
ATOM 2568 C CA . ALA A 1 344 ? 0.830 -18.248 -21.486 1.00 43.31 344 ALA A CA 1
ATOM 2569 C C . ALA A 1 344 ? 0.342 -18.457 -20.046 1.00 43.31 344 ALA A C 1
ATOM 2571 O O . ALA A 1 344 ? 1.149 -18.451 -19.116 1.00 43.31 344 ALA A O 1
ATOM 2572 N N . ALA A 1 345 ? -0.971 -18.619 -19.866 1.00 39.12 345 ALA A N 1
ATOM 2573 C CA . ALA A 1 345 ? -1.515 -19.048 -18.587 1.00 39.12 345 ALA A CA 1
ATOM 2574 C C . ALA A 1 345 ? -0.899 -20.416 -18.251 1.00 39.12 345 ALA A C 1
ATOM 2576 O O . ALA A 1 345 ? -1.057 -21.362 -19.025 1.00 39.12 345 ALA A O 1
ATOM 2577 N N . THR A 1 346 ? -0.149 -20.486 -17.153 1.00 41.50 346 THR A N 1
ATOM 2578 C CA . THR A 1 346 ? 0.343 -21.742 -16.570 1.00 41.50 346 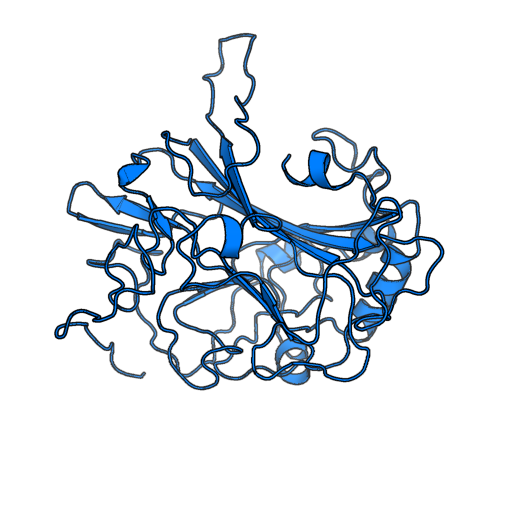THR A CA 1
ATOM 2579 C C . THR A 1 346 ? -0.455 -22.056 -15.329 1.00 41.50 346 THR A C 1
ATOM 2581 O O . THR A 1 346 ? -0.467 -21.171 -14.442 1.00 41.50 346 THR A O 1
#

InterPro domains:
  IPR018535 Domain of unknown function DUF1996 [PF09362] (27-250)

pLDDT: mean 83.86, std 17.31, range [36.31, 98.75]

Organism: NCBI:txid92902

Foldseek 3Di:
DQVLVVCLQFQFKAKKWFAWQDWAQADQPPQQLAGHLFIKTKFFQQLDASHDWLVSLLPRPAGRILQRLFSKIKIKQAKWFQDPVRFIAGFHWDIKMKMWTFRALPDDADEQDIFQKAKAAALQFQDLVRRQPFKFKWAWAADDDPPPVRDGPTPPTDSWQDQFQGQKMKIKGKAAFFAQPDDSADPNRHVRGDWQDDSSSAHDPNRRHGYTIIMIIIMGGRPPGGLQRMAGLLQESRRSRIMMMITGHRHPVRSVLRSVRNNDSLHPDSVLPDPPDDPSSHSVSSVVSGHVPSSVVDHRPPPYQYDPDDQNHVHTGNARPSQQHHDNDGTGPPDRDPPDDPHDRD